Protein AF-0000000087106975 (afdb_homodimer)

Structure (mmCIF, N/CA/C/O backbone):
data_AF-0000000087106975-model_v1
#
loop_
_entity.id
_entity.type
_entity.pdbx_description
1 polymer 'Uncharacterized protein'
#
loop_
_atom_site.group_PDB
_atom_site.id
_atom_site.type_symbol
_atom_site.label_atom_id
_atom_site.label_alt_id
_atom_site.label_comp_id
_atom_site.label_asym_id
_atom_site.label_entity_id
_atom_site.label_seq_id
_atom_site.pdbx_PDB_ins_code
_atom_site.Cartn_x
_atom_site.Cartn_y
_atom_site.Cartn_z
_atom_site.occupancy
_atom_site.B_iso_or_equiv
_atom_site.auth_seq_id
_atom_site.auth_comp_id
_atom_site.auth_asym_id
_atom_site.auth_atom_id
_atom_site.pdbx_PDB_model_num
ATOM 1 N N . MET A 1 1 ? 12.312 7.75 4.258 1 87.5 1 MET A N 1
ATOM 2 C CA . MET A 1 1 ? 12.031 6.477 3.602 1 87.5 1 MET A CA 1
ATOM 3 C C . MET A 1 1 ? 10.547 6.145 3.682 1 87.5 1 MET A C 1
ATOM 5 O O . MET A 1 1 ? 9.883 6.457 4.676 1 87.5 1 MET A O 1
ATOM 9 N N . GLY A 1 2 ? 9.977 5.656 2.562 1 96.75 2 GLY A N 1
ATOM 10 C CA . GLY A 1 2 ? 8.57 5.281 2.477 1 96.75 2 GLY A CA 1
ATOM 11 C C . GLY A 1 2 ? 8.367 3.848 2.029 1 96.75 2 GLY A C 1
ATOM 12 O O . GLY A 1 2 ? 9.125 3.33 1.21 1 96.75 2 GLY A O 1
ATOM 13 N N . ILE A 1 3 ? 7.387 3.176 2.643 1 98.69 3 ILE A N 1
ATOM 14 C CA . ILE A 1 3 ? 7.035 1.809 2.273 1 98.69 3 ILE A CA 1
ATOM 15 C C . ILE A 1 3 ? 5.555 1.732 1.91 1 98.69 3 ILE A C 1
ATOM 17 O O . ILE A 1 3 ? 4.715 2.348 2.57 1 98.69 3 ILE A O 1
ATOM 21 N N . CYS A 1 4 ? 5.266 1.107 0.815 1 98.81 4 CYS A N 1
ATOM 22 C CA . CYS A 1 4 ? 3.891 0.722 0.531 1 98.81 4 CYS A CA 1
ATOM 23 C C . CYS A 1 4 ? 3.779 -0.783 0.315 1 98.81 4 CYS A C 1
ATOM 25 O O . CYS A 1 4 ? 4.746 -1.43 -0.091 1 98.81 4 CYS A O 1
ATOM 27 N N . SER A 1 5 ? 2.625 -1.336 0.617 1 98.88 5 SER A N 1
ATOM 28 C CA . SER A 1 5 ? 2.443 -2.781 0.523 1 98.88 5 SER A CA 1
ATOM 29 C C . SER A 1 5 ? 0.994 -3.139 0.215 1 98.88 5 SER A C 1
ATOM 31 O O . SER A 1 5 ? 0.084 -2.35 0.484 1 98.88 5 SER A O 1
ATOM 33 N N . ALA A 1 6 ? 0.805 -4.242 -0.413 1 98.88 6 ALA A N 1
ATOM 34 C CA . ALA A 1 6 ? -0.498 -4.844 -0.684 1 98.88 6 ALA A CA 1
ATOM 35 C C . ALA A 1 6 ? -0.477 -6.344 -0.397 1 98.88 6 ALA A C 1
ATOM 37 O O . ALA A 1 6 ? 0.491 -7.031 -0.729 1 98.88 6 ALA A O 1
ATOM 38 N N . SER A 1 7 ? -1.487 -6.816 0.243 1 98.81 7 SER A N 1
ATOM 39 C CA . SER A 1 7 ? -1.571 -8.242 0.548 1 98.81 7 SER A CA 1
ATOM 40 C C . SER A 1 7 ? -3.008 -8.742 0.457 1 98.81 7 SER A C 1
ATOM 42 O O . SER A 1 7 ? -3.951 -7.992 0.724 1 98.81 7 SER A O 1
ATOM 44 N N . SER A 1 8 ? -3.158 -9.883 0.058 1 98.56 8 SER A N 1
ATOM 45 C CA . SER A 1 8 ? -4.422 -10.609 0.104 1 98.56 8 SER A CA 1
ATOM 46 C C . SER A 1 8 ? -4.195 -12.109 0.312 1 98.56 8 SER A C 1
ATOM 48 O O . SER A 1 8 ? -3.088 -12.602 0.107 1 98.56 8 SER A O 1
ATOM 50 N N . GLN A 1 9 ? -5.148 -12.797 0.819 1 98.44 9 GLN A N 1
ATOM 51 C CA . GLN A 1 9 ? -5.102 -14.25 1 1 98.44 9 GLN A CA 1
ATOM 52 C C . GLN A 1 9 ? -6.406 -14.898 0.551 1 98.44 9 GLN A C 1
ATOM 54 O O . GLN A 1 9 ? -7.477 -14.297 0.651 1 98.44 9 GLN A O 1
ATOM 59 N N . THR A 1 10 ? -6.32 -16.047 0.05 1 97.94 10 THR A N 1
ATOM 60 C CA . THR A 1 10 ? -7.461 -16.812 -0.442 1 97.94 10 THR A CA 1
ATOM 61 C C . THR A 1 10 ? -7.348 -18.281 -0.019 1 97.94 10 THR A C 1
ATOM 63 O O . THR A 1 10 ? -6.258 -18.859 -0.045 1 97.94 10 THR A O 1
ATOM 66 N N . LEU A 1 11 ? -8.414 -18.891 0.443 1 97.5 11 LEU A N 1
ATOM 67 C CA . LEU A 1 11 ? -8.5 -20.328 0.684 1 97.5 11 LEU A CA 1
ATOM 68 C C . LEU A 1 11 ? -8.656 -21.094 -0.627 1 97.5 11 LEU A C 1
ATOM 70 O O . LEU A 1 11 ? -9.633 -20.891 -1.354 1 97.5 11 LEU A O 1
ATOM 74 N N . LEU A 1 12 ? -7.73 -21.891 -0.998 1 97.38 12 LEU A N 1
ATOM 75 C CA . LEU A 1 12 ? -7.766 -22.688 -2.213 1 97.38 12 LEU A CA 1
ATOM 76 C C . LEU A 1 12 ? -8.039 -24.156 -1.885 1 97.38 12 LEU A C 1
ATOM 78 O O . LEU A 1 12 ? -7.508 -24.688 -0.904 1 97.38 12 LEU A O 1
ATOM 82 N N . PRO A 1 13 ? -8.812 -24.875 -2.664 1 95.94 13 PRO A N 1
ATOM 83 C CA . PRO A 1 13 ? -9.141 -26.281 -2.402 1 95.94 13 PRO A CA 1
ATOM 84 C C . PRO A 1 13 ? -8.055 -27.234 -2.895 1 95.94 13 PRO A C 1
ATOM 86 O O . PRO A 1 13 ? -8.359 -28.266 -3.51 1 95.94 13 PRO A O 1
ATOM 89 N N . TYR A 1 14 ? -6.797 -26.969 -2.623 1 97.44 14 TYR A N 1
ATOM 90 C CA . TYR A 1 14 ? -5.613 -27.75 -2.945 1 97.44 14 TYR A CA 1
ATOM 91 C C . TYR A 1 14 ? -4.633 -27.766 -1.78 1 97.44 14 TYR A C 1
ATOM 93 O O . TYR A 1 14 ? -4.676 -26.891 -0.914 1 97.44 14 TYR A O 1
ATOM 101 N N . THR A 1 15 ? -3.746 -28.781 -1.73 1 97.56 15 THR A N 1
ATOM 102 C CA . THR A 1 15 ? -2.754 -28.844 -0.661 1 97.56 15 THR A CA 1
ATOM 103 C C . THR A 1 15 ? -1.719 -27.734 -0.82 1 97.56 15 THR A C 1
ATOM 105 O O . THR A 1 15 ? -1.529 -27.203 -1.918 1 97.56 15 THR A O 1
ATOM 108 N N . ARG A 1 16 ? -1.106 -27.375 0.255 1 98.06 16 ARG A N 1
ATOM 109 C CA . ARG A 1 16 ? -0.071 -26.344 0.172 1 98.06 16 ARG A CA 1
ATOM 110 C C . ARG A 1 16 ? 1.087 -26.812 -0.707 1 98.06 16 ARG A C 1
ATOM 112 O O . ARG A 1 16 ? 1.737 -26 -1.364 1 98.06 16 ARG A O 1
ATOM 119 N N . GLU A 1 17 ? 1.33 -28.172 -0.763 1 98.12 17 GLU A N 1
ATOM 120 C CA . GLU A 1 17 ? 2.365 -28.703 -1.646 1 98.12 17 GLU A CA 1
ATOM 121 C C . GLU A 1 17 ? 2.02 -28.453 -3.111 1 98.12 17 GLU A C 1
ATOM 123 O O . GLU A 1 17 ? 2.885 -28.062 -3.902 1 98.12 17 GLU A O 1
ATOM 128 N N . GLN A 1 18 ? 0.776 -28.625 -3.471 1 98.12 18 GLN A N 1
ATOM 129 C CA . GLN A 1 18 ? 0.327 -28.406 -4.84 1 98.12 18 GLN A CA 1
ATOM 130 C C . GLN A 1 18 ? 0.419 -26.938 -5.227 1 98.12 18 GLN A C 1
ATOM 132 O O . GLN A 1 18 ? 0.895 -26.594 -6.312 1 98.12 18 GLN A O 1
ATOM 137 N N . VAL A 1 19 ? -0.074 -26.016 -4.363 1 98.5 19 VAL A N 1
ATOM 138 C CA . VAL A 1 19 ? -0.048 -24.594 -4.641 1 98.5 19 VAL A CA 1
ATOM 139 C C . VAL A 1 19 ? 1.397 -24.109 -4.758 1 98.5 19 VAL A C 1
ATOM 141 O O . VAL A 1 19 ? 1.758 -23.438 -5.723 1 98.5 19 VAL A O 1
ATOM 144 N N . TYR A 1 20 ? 2.273 -24.531 -3.799 1 98.5 20 TYR A N 1
ATOM 145 C CA . TYR A 1 20 ? 3.688 -24.172 -3.789 1 98.5 20 TYR A CA 1
ATOM 146 C C . TYR A 1 20 ? 4.363 -24.578 -5.094 1 98.5 20 TYR A C 1
ATOM 148 O O . TYR A 1 20 ? 5.031 -23.766 -5.734 1 98.5 20 TYR A O 1
ATOM 156 N N . ALA A 1 21 ? 4.152 -25.812 -5.438 1 97.62 21 ALA A N 1
ATOM 157 C CA . ALA A 1 21 ? 4.82 -26.344 -6.625 1 97.62 21 ALA A CA 1
ATOM 158 C C . ALA A 1 21 ? 4.426 -25.562 -7.871 1 97.62 21 ALA A C 1
ATOM 160 O O . ALA A 1 21 ? 5.258 -25.312 -8.742 1 97.62 21 ALA A O 1
ATOM 161 N N . PHE A 1 22 ? 3.205 -25.188 -8 1 97.44 22 PHE A N 1
ATOM 162 C CA . PHE A 1 22 ? 2.713 -24.484 -9.18 1 97.44 22 PHE A CA 1
ATOM 163 C C . PHE A 1 22 ? 3.252 -23.062 -9.234 1 97.44 22 PHE A C 1
ATOM 165 O O . PHE A 1 22 ? 3.799 -22.641 -10.258 1 97.44 22 PHE A O 1
ATOM 172 N N . VAL A 1 23 ? 3.17 -22.266 -8.086 1 97.38 23 VAL A N 1
ATOM 173 C CA . VAL A 1 23 ? 3.406 -20.828 -8.133 1 97.38 23 VAL A CA 1
ATOM 174 C C . VAL A 1 23 ? 4.91 -20.562 -8.102 1 97.38 23 VAL A C 1
ATOM 176 O O . VAL A 1 23 ? 5.352 -19.469 -8.484 1 97.38 23 VAL A O 1
ATOM 179 N N . THR A 1 24 ? 5.754 -21.516 -7.684 1 96.94 24 THR A N 1
ATOM 180 C CA . THR A 1 24 ? 7.188 -21.266 -7.582 1 96.94 24 THR A CA 1
ATOM 181 C C . THR A 1 24 ? 7.891 -21.625 -8.891 1 96.94 24 THR A C 1
ATOM 183 O O . THR A 1 24 ? 9.117 -21.531 -8.992 1 96.94 24 THR A O 1
ATOM 186 N N . ASN A 1 25 ? 7.141 -22.031 -9.844 1 93.69 25 ASN A N 1
ATOM 187 C CA . ASN A 1 25 ? 7.613 -22.156 -11.219 1 93.69 25 ASN A CA 1
ATOM 188 C C . ASN A 1 25 ? 7.238 -20.938 -12.047 1 93.69 25 ASN A C 1
ATOM 190 O O . ASN A 1 25 ? 6.129 -20.859 -12.578 1 93.69 25 ASN A O 1
ATOM 194 N N . PRO A 1 26 ? 8.172 -20 -12.289 1 91.19 26 PRO A N 1
ATOM 195 C CA . PRO A 1 26 ? 7.84 -18.75 -12.969 1 91.19 26 PRO A CA 1
ATOM 196 C C . PRO A 1 26 ? 7.32 -18.969 -14.391 1 91.19 26 PRO A C 1
ATOM 198 O O . PRO A 1 26 ? 6.68 -18.078 -14.961 1 91.19 26 PRO A O 1
ATOM 201 N N . HIS A 1 27 ? 7.527 -20.125 -15 1 89.31 27 HIS A N 1
ATOM 202 C CA . HIS A 1 27 ? 6.988 -20.391 -16.328 1 89.31 27 HIS A CA 1
ATOM 203 C C . HIS A 1 27 ? 5.469 -20.5 -16.297 1 89.31 27 HIS A C 1
ATOM 205 O O . HIS A 1 27 ? 4.812 -20.438 -17.344 1 89.31 27 HIS A O 1
ATOM 211 N N . ASN A 1 28 ? 4.941 -20.688 -15.086 1 92.19 28 ASN A N 1
ATOM 212 C CA . ASN A 1 28 ? 3.49 -20.75 -14.938 1 92.19 28 ASN A CA 1
ATOM 213 C C . ASN A 1 28 ? 2.877 -19.359 -14.805 1 92.19 28 ASN A C 1
ATOM 215 O O . ASN A 1 28 ? 1.658 -19.203 -14.906 1 92.19 28 ASN A O 1
ATOM 219 N N . TRP A 1 29 ? 3.648 -18.281 -14.602 1 91.25 29 TRP A N 1
ATOM 220 C CA . TRP A 1 29 ? 3.141 -16.953 -14.258 1 91.25 29 TRP A CA 1
ATOM 221 C C . TRP A 1 29 ? 2.312 -16.375 -15.398 1 91.25 29 TRP A C 1
ATOM 223 O O . TRP A 1 29 ? 1.258 -15.781 -15.164 1 91.25 29 TRP A O 1
ATOM 233 N N . PRO A 1 30 ? 2.633 -16.609 -16.688 1 88.5 30 PRO A N 1
ATOM 234 C CA . PRO A 1 30 ? 1.812 -16.062 -17.781 1 88.5 30 PRO A CA 1
ATOM 235 C C . PRO A 1 30 ? 0.424 -16.703 -17.844 1 88.5 30 PRO A C 1
ATOM 237 O O . PRO A 1 30 ? -0.482 -16.156 -18.469 1 88.5 30 PRO A O 1
ATOM 240 N N . LEU A 1 31 ? 0.255 -17.844 -17.156 1 91.19 31 LEU A N 1
ATOM 241 C CA . LEU A 1 31 ? -1.036 -18.516 -17.125 1 91.19 31 LEU A CA 1
ATOM 242 C C . LEU A 1 31 ? -1.971 -17.859 -16.125 1 91.19 31 LEU A C 1
ATOM 244 O O . LEU A 1 31 ? -3.182 -18.094 -16.141 1 91.19 31 LEU A O 1
ATOM 248 N N . THR A 1 32 ? -1.425 -17.031 -15.211 1 90.75 32 THR A N 1
ATOM 249 C CA . THR A 1 32 ? -2.203 -16.609 -14.055 1 90.75 32 THR A CA 1
ATOM 250 C C . THR A 1 32 ? -2.467 -15.102 -14.117 1 90.75 32 THR A C 1
ATOM 252 O O . THR A 1 32 ? -3.432 -14.609 -13.523 1 90.75 32 THR A O 1
ATOM 255 N N . TYR A 1 33 ? -1.654 -14.266 -14.75 1 81.5 33 TYR A N 1
ATOM 256 C CA . TYR A 1 33 ? -1.973 -12.852 -14.852 1 81.5 33 TYR A CA 1
ATOM 257 C C . TYR A 1 33 ? -1.386 -12.25 -16.125 1 81.5 33 TYR A C 1
ATOM 259 O O . TYR A 1 33 ? -0.261 -12.578 -16.516 1 81.5 33 TYR A O 1
ATOM 267 N N . LYS A 1 34 ? -2.215 -11.516 -16.75 1 71.75 34 LYS A N 1
ATOM 268 C CA . LYS A 1 34 ? -1.956 -10.961 -18.062 1 71.75 34 LYS A CA 1
ATOM 269 C C . LYS A 1 34 ? -0.71 -10.078 -18.062 1 71.75 34 LYS A C 1
ATOM 271 O O . LYS A 1 34 ? 0.017 -10.016 -19.047 1 71.75 34 LYS A O 1
ATOM 276 N N . GLY A 1 35 ? -0.421 -9.5 -17.031 1 74.12 35 GLY A N 1
ATOM 277 C CA . GLY A 1 35 ? 0.702 -8.578 -16.938 1 74.12 35 GLY A CA 1
ATOM 278 C C . GLY A 1 35 ? 2.049 -9.281 -16.969 1 74.12 35 GLY A C 1
ATOM 279 O O . GLY A 1 35 ? 3.072 -8.648 -17.25 1 74.12 35 GLY A O 1
ATOM 280 N N . SER A 1 36 ? 1.96 -10.562 -16.703 1 79 36 SER A N 1
ATOM 281 C CA . SER A 1 36 ? 3.236 -11.266 -16.766 1 79 36 SER A CA 1
ATOM 282 C C . SER A 1 36 ? 3.621 -11.609 -18.188 1 79 36 SER A C 1
ATOM 284 O O . SER A 1 36 ? 3.037 -12.516 -18.797 1 79 36 SER A O 1
ATOM 286 N N . GLY A 1 37 ? 4.488 -10.852 -18.812 1 75.38 37 GLY A N 1
ATOM 287 C CA . GLY A 1 37 ? 4.977 -11.062 -20.172 1 75.38 37 GLY A CA 1
ATOM 288 C C . GLY A 1 37 ? 5.973 -12.203 -20.266 1 75.38 37 GLY A C 1
ATOM 289 O O . GLY A 1 37 ? 6.625 -12.375 -21.297 1 75.38 37 GLY A O 1
ATOM 290 N N . GLY A 1 38 ? 6.121 -12.914 -19.125 1 79.25 38 GLY A N 1
ATOM 291 C CA . GLY A 1 38 ? 6.98 -14.086 -19.156 1 79.25 38 GLY A CA 1
ATOM 292 C C . GLY A 1 38 ? 8.383 -13.812 -18.656 1 79.25 38 GLY A C 1
ATOM 293 O O . GLY A 1 38 ? 8.758 -12.656 -18.438 1 79.25 38 GLY A O 1
ATOM 294 N N . ILE A 1 39 ? 9.133 -14.914 -18.422 1 85.62 39 ILE A N 1
ATOM 295 C CA . ILE A 1 39 ? 10.523 -14.898 -17.984 1 85.62 39 ILE A CA 1
ATOM 296 C C . ILE A 1 39 ? 11.438 -14.742 -19.203 1 85.62 39 ILE A C 1
ATOM 298 O O . ILE A 1 39 ? 11.258 -15.406 -20.219 1 85.62 39 ILE A O 1
ATOM 302 N N . GLN A 1 40 ? 12.406 -13.914 -19.047 1 81.88 40 GLN A N 1
ATOM 303 C CA . GLN A 1 40 ? 13.25 -13.562 -20.188 1 81.88 40 GLN A CA 1
ATOM 304 C C . GLN A 1 40 ? 14.383 -14.57 -20.359 1 81.88 40 GLN A C 1
ATOM 306 O O . GLN A 1 40 ? 14.961 -14.68 -21.438 1 81.88 40 GLN A O 1
ATOM 311 N N . GLN A 1 41 ? 14.672 -15.312 -19.297 1 82.38 41 GLN A N 1
ATOM 312 C CA . GLN A 1 41 ? 15.742 -16.297 -19.375 1 82.38 41 GLN A CA 1
ATOM 313 C C . GLN A 1 41 ? 15.234 -17.625 -19.938 1 82.38 41 GLN A C 1
ATOM 315 O O . GLN A 1 41 ? 14.375 -18.281 -19.328 1 82.38 41 GLN A O 1
ATOM 320 N N . LYS A 1 42 ? 15.805 -18.078 -20.984 1 77.69 42 LYS A N 1
ATOM 321 C CA . LYS A 1 42 ? 15.398 -19.312 -21.641 1 77.69 42 LYS A CA 1
ATOM 322 C C . LYS A 1 42 ? 15.977 -20.531 -20.906 1 77.69 42 LYS A C 1
ATOM 324 O O . LYS A 1 42 ? 15.359 -21.594 -20.891 1 77.69 42 LYS A O 1
ATOM 329 N N . ASP A 1 43 ? 17.062 -20.312 -20.25 1 84.75 43 ASP A N 1
ATOM 330 C CA . ASP A 1 43 ? 17.766 -21.453 -19.656 1 84.75 43 ASP A CA 1
ATOM 331 C C . ASP A 1 43 ? 17.641 -21.438 -18.141 1 84.75 43 ASP A C 1
ATOM 333 O O . ASP A 1 43 ? 18.547 -21.922 -17.438 1 84.75 43 ASP A O 1
ATOM 337 N N . LEU A 1 44 ? 16.531 -20.906 -17.719 1 86.75 44 LEU A N 1
ATOM 338 C CA . LEU A 1 44 ? 16.359 -20.859 -16.266 1 86.75 44 LEU A CA 1
ATOM 339 C C . LEU A 1 44 ? 16.25 -22.266 -15.688 1 86.75 44 LEU A C 1
ATOM 341 O O . LEU A 1 44 ? 15.367 -23.031 -16.094 1 86.75 44 LEU A O 1
ATOM 345 N N . LYS A 1 45 ? 17.172 -22.672 -14.789 1 88.88 45 LYS A N 1
ATOM 346 C CA . LYS A 1 45 ? 17.172 -23.984 -14.156 1 88.88 45 LYS A CA 1
ATOM 347 C C . LYS A 1 45 ? 16.109 -24.078 -13.078 1 88.88 45 LYS A C 1
ATOM 349 O O . LYS A 1 45 ? 15.977 -23.188 -12.234 1 88.88 45 LYS A O 1
ATOM 354 N N . LEU A 1 46 ? 15.336 -25.141 -13.18 1 90.25 46 LEU A N 1
ATOM 355 C CA . LEU A 1 46 ? 14.281 -25.375 -12.203 1 90.25 46 LEU A CA 1
ATOM 356 C C . LEU A 1 46 ? 14.523 -26.672 -11.43 1 90.25 46 LEU A C 1
ATOM 358 O O . LEU A 1 46 ? 15.125 -27.609 -11.961 1 90.25 46 LEU A O 1
ATOM 362 N N . PRO A 1 47 ? 13.969 -26.734 -10.086 1 93.31 47 PRO A N 1
ATOM 363 C CA . PRO A 1 47 ? 13.359 -25.656 -9.305 1 93.31 47 PRO A CA 1
ATOM 364 C C . PRO A 1 47 ? 14.352 -24.562 -8.93 1 93.31 47 PRO A C 1
ATOM 366 O O . PRO A 1 47 ? 15.555 -24.828 -8.797 1 93.31 47 PRO A O 1
ATOM 369 N N . LEU A 1 48 ? 13.844 -23.312 -8.812 1 94.75 48 LEU A N 1
ATOM 370 C CA . LEU A 1 48 ? 14.688 -22.203 -8.375 1 94.75 48 LEU A CA 1
ATOM 371 C C . LEU A 1 48 ? 15.273 -22.484 -6.992 1 94.75 48 LEU A C 1
ATOM 373 O O . LEU A 1 48 ? 14.641 -23.141 -6.168 1 94.75 48 LEU A O 1
ATOM 377 N N . THR A 1 49 ? 16.469 -22.031 -6.777 1 95.06 49 THR A N 1
ATOM 378 C CA . THR A 1 49 ? 17.141 -22.141 -5.484 1 95.06 49 THR A CA 1
ATOM 379 C C . THR A 1 49 ? 17.531 -20.766 -4.965 1 95.06 49 THR A C 1
ATOM 381 O O . THR A 1 49 ? 17.547 -19.781 -5.723 1 95.06 49 THR A O 1
ATOM 384 N N . LEU A 1 50 ? 17.719 -20.719 -3.66 1 97.25 50 LEU A N 1
ATOM 385 C CA . LEU A 1 50 ? 18.156 -19.469 -3.055 1 97.25 50 LEU A CA 1
ATOM 386 C C . LEU A 1 50 ? 19.219 -18.781 -3.91 1 97.25 50 LEU A C 1
ATOM 388 O O . LEU A 1 50 ? 20.188 -19.422 -4.34 1 97.25 50 LEU A O 1
ATOM 392 N N . GLY A 1 51 ? 18.984 -17.5 -4.277 1 97.44 51 GLY A N 1
ATOM 393 C CA . GLY A 1 51 ? 19.938 -16.734 -5.066 1 97.44 51 GLY A CA 1
ATOM 394 C C . GLY A 1 51 ? 19.656 -16.797 -6.555 1 97.44 51 GLY A C 1
ATOM 395 O O . GLY A 1 51 ? 20.203 -16 -7.324 1 97.44 51 GLY A O 1
ATOM 396 N N . SER A 1 52 ? 18.797 -17.766 -7 1 96.5 52 SER A N 1
ATOM 397 C CA . SER A 1 52 ? 18.391 -17.766 -8.398 1 96.5 52 SER A CA 1
ATOM 398 C C . SER A 1 52 ? 17.875 -16.391 -8.828 1 96.5 52 SER A C 1
ATOM 400 O O . SER A 1 52 ? 17.172 -15.727 -8.07 1 96.5 52 SER A O 1
ATOM 402 N N . GLN A 1 53 ? 18.281 -15.969 -10.047 1 95.75 53 GLN A N 1
ATOM 403 C CA . GLN A 1 53 ? 17.844 -14.688 -10.578 1 95.75 53 GLN A CA 1
ATOM 404 C C . GLN A 1 53 ? 17.125 -14.867 -11.914 1 95.75 53 GLN A C 1
ATOM 406 O O . GLN A 1 53 ? 17.5 -15.719 -12.719 1 95.75 53 GLN A O 1
ATOM 411 N N . TRP A 1 54 ? 16.141 -14.047 -12.094 1 94.94 54 TRP A N 1
ATOM 412 C CA . TRP A 1 54 ? 15.43 -14.023 -13.367 1 94.94 54 TRP A CA 1
ATOM 413 C C . TRP A 1 54 ? 14.82 -12.648 -13.617 1 94.94 54 TRP A C 1
ATOM 415 O O . TRP A 1 54 ? 14.641 -11.859 -12.688 1 94.94 54 TRP A O 1
ATOM 425 N N . THR A 1 55 ? 14.609 -12.312 -14.867 1 95.06 55 THR A N 1
ATOM 426 C CA . THR A 1 55 ? 13.969 -11.055 -15.25 1 95.06 55 THR A CA 1
ATOM 427 C C . THR A 1 55 ? 12.57 -11.312 -15.812 1 95.06 55 THR A C 1
ATOM 429 O O . THR A 1 55 ? 12.375 -12.219 -16.625 1 95.06 55 THR A O 1
ATOM 432 N N . GLU A 1 56 ? 11.641 -10.594 -15.234 1 94.56 56 GLU A N 1
ATOM 433 C CA . GLU A 1 56 ? 10.25 -10.68 -15.688 1 94.56 56 GLU A CA 1
ATOM 434 C C . GLU A 1 56 ? 9.859 -9.438 -16.484 1 94.56 56 GLU A C 1
ATOM 436 O O . GLU A 1 56 ? 10.219 -8.312 -16.109 1 94.56 56 GLU A O 1
ATOM 441 N N . LYS A 1 57 ? 9.227 -9.711 -17.609 1 94.19 57 LYS A N 1
ATOM 442 C CA . LYS A 1 57 ? 8.547 -8.641 -18.328 1 94.19 57 LYS A CA 1
ATOM 443 C C . LYS A 1 57 ? 7.133 -8.43 -17.812 1 94.19 57 LYS A C 1
ATOM 445 O O . LYS A 1 57 ? 6.367 -9.391 -17.672 1 94.19 57 LYS A O 1
ATOM 450 N N . VAL A 1 58 ? 6.816 -7.211 -17.422 1 93.81 58 VAL A N 1
ATOM 451 C CA . VAL A 1 58 ? 5.5 -6.824 -16.922 1 93.81 58 VAL A CA 1
ATOM 452 C C . VAL A 1 58 ? 4.816 -5.906 -17.938 1 93.81 58 VAL A C 1
ATOM 454 O O . VAL A 1 58 ? 5.082 -4.703 -17.969 1 93.81 58 VAL A O 1
ATOM 457 N N . ALA A 1 59 ? 3.871 -6.438 -18.656 1 93.62 59 ALA A N 1
ATOM 458 C CA . ALA A 1 59 ? 3.154 -5.672 -19.688 1 93.62 59 ALA A CA 1
ATOM 459 C C . ALA A 1 59 ? 1.848 -5.109 -19.125 1 93.62 59 ALA A C 1
ATOM 461 O O . ALA A 1 59 ? 0.929 -5.867 -18.797 1 93.62 59 ALA A O 1
ATOM 462 N N . LEU A 1 60 ? 1.795 -3.773 -19.047 1 93.81 60 LEU A N 1
ATOM 463 C CA . LEU A 1 60 ? 0.557 -3.094 -18.688 1 93.81 60 LEU A CA 1
ATOM 464 C C . LEU A 1 60 ? -0.156 -2.562 -19.922 1 93.81 60 LEU A C 1
ATOM 466 O O . LEU A 1 60 ? 0.216 -2.898 -21.047 1 93.81 60 LEU A O 1
ATOM 470 N N . GLU A 1 61 ? -1.22 -1.867 -19.719 1 90.88 61 GLU A N 1
ATOM 471 C CA . GLU A 1 61 ? -2.055 -1.407 -20.812 1 90.88 61 GLU A CA 1
ATOM 472 C C . GLU A 1 61 ? -1.263 -0.524 -21.781 1 90.88 61 GLU A C 1
ATOM 474 O O . GLU A 1 61 ? -1.337 -0.7 -23 1 90.88 61 GLU A O 1
ATOM 479 N N . ASN A 1 62 ? -0.462 0.411 -21.203 1 93.19 62 ASN A N 1
ATOM 480 C CA . ASN A 1 62 ? 0.177 1.414 -22.047 1 93.19 62 ASN A CA 1
ATOM 481 C C . ASN A 1 62 ? 1.696 1.374 -21.922 1 93.19 62 ASN A C 1
ATOM 483 O O . ASN A 1 62 ? 2.41 1.998 -22.703 1 93.19 62 ASN A O 1
ATOM 487 N N . ASN A 1 63 ? 2.203 0.654 -20.922 1 95.31 63 ASN A N 1
ATOM 488 C CA . ASN A 1 63 ? 3.633 0.622 -20.641 1 95.31 63 ASN A CA 1
ATOM 489 C C . ASN A 1 63 ? 4.109 -0.793 -20.328 1 95.31 63 ASN A C 1
ATOM 491 O O . ASN A 1 63 ? 3.312 -1.65 -19.938 1 95.31 63 ASN A O 1
ATOM 495 N N . THR A 1 64 ? 5.363 -1.002 -20.641 1 96.31 64 THR A N 1
ATOM 496 C CA . THR A 1 64 ? 6.016 -2.262 -20.312 1 96.31 64 THR A CA 1
ATOM 497 C C . THR A 1 64 ? 7.191 -2.025 -19.359 1 96.31 64 THR A C 1
ATOM 499 O O . THR A 1 64 ? 7.996 -1.116 -19.578 1 96.31 64 THR A O 1
ATOM 502 N N . TYR A 1 65 ? 7.242 -2.82 -18.297 1 97.19 65 TYR A N 1
ATOM 503 C CA . TYR A 1 65 ? 8.32 -2.73 -17.312 1 97.19 65 TYR A CA 1
ATOM 504 C C . TYR A 1 65 ? 9.047 -4.062 -17.188 1 97.19 65 TYR A C 1
ATOM 506 O O . TYR A 1 65 ? 8.578 -5.086 -17.688 1 97.19 65 TYR A O 1
ATOM 514 N N . TYR A 1 66 ? 10.203 -3.953 -16.594 1 96.75 66 TYR A N 1
ATOM 515 C CA . TYR A 1 66 ? 11.023 -5.137 -16.359 1 96.75 66 TYR A CA 1
ATOM 516 C C . TYR A 1 66 ? 11.492 -5.195 -14.914 1 96.75 66 TYR A C 1
ATOM 518 O O . TYR A 1 66 ? 11.859 -4.168 -14.336 1 96.75 66 TYR A O 1
ATOM 526 N N . ALA A 1 67 ? 11.461 -6.371 -14.359 1 96.94 67 ALA A N 1
ATOM 527 C CA . ALA A 1 67 ? 11.914 -6.574 -12.984 1 96.94 67 ALA A CA 1
ATOM 528 C C . ALA A 1 67 ? 12.914 -7.727 -12.906 1 96.94 67 ALA A C 1
ATOM 530 O O . ALA A 1 67 ? 12.641 -8.836 -13.367 1 96.94 67 ALA A O 1
ATOM 531 N N . LYS A 1 68 ? 14.047 -7.414 -12.383 1 97.12 68 LYS A N 1
ATOM 532 C CA . LYS A 1 68 ? 15.008 -8.469 -12.078 1 97.12 68 LYS A CA 1
ATOM 533 C C . LYS A 1 68 ? 14.828 -8.984 -10.648 1 97.12 68 LYS A C 1
ATOM 535 O O . LYS A 1 68 ? 15.039 -8.234 -9.688 1 97.12 68 LYS A O 1
ATOM 540 N N . TRP A 1 69 ? 14.539 -10.273 -10.531 1 97.38 69 TRP A N 1
ATOM 541 C CA . TRP A 1 69 ? 14.219 -10.883 -9.242 1 97.38 69 TRP A CA 1
ATOM 542 C C . TRP A 1 69 ? 15.367 -11.758 -8.758 1 97.38 69 TRP A C 1
ATOM 544 O O . TRP A 1 69 ? 16.094 -12.344 -9.57 1 97.38 69 TRP A O 1
ATOM 554 N N . THR A 1 70 ? 15.516 -11.812 -7.457 1 98.25 70 THR A N 1
ATOM 555 C CA . THR A 1 70 ? 16.391 -12.758 -6.766 1 98.25 70 THR A CA 1
ATOM 556 C C . THR A 1 70 ? 15.609 -13.555 -5.723 1 98.25 70 THR A C 1
ATOM 558 O O . THR A 1 70 ? 14.953 -12.977 -4.859 1 98.25 70 THR A O 1
ATOM 561 N N . LEU A 1 71 ? 15.648 -14.875 -5.828 1 98.56 71 LEU A N 1
ATOM 562 C CA . LEU A 1 71 ? 14.984 -15.695 -4.824 1 98.56 71 LEU A CA 1
ATOM 563 C C . LEU A 1 71 ? 15.695 -15.586 -3.479 1 98.56 71 LEU A C 1
ATOM 565 O O . LEU A 1 71 ? 16.891 -15.867 -3.381 1 98.56 71 LEU A O 1
ATOM 569 N N . ILE A 1 72 ? 14.953 -15.266 -2.418 1 98.81 72 ILE A N 1
ATOM 570 C CA . ILE A 1 72 ? 15.617 -15.016 -1.146 1 98.81 72 ILE A CA 1
ATOM 571 C C . ILE A 1 72 ? 15.023 -15.914 -0.064 1 98.81 72 ILE A C 1
ATOM 573 O O . ILE A 1 72 ? 15.57 -16.016 1.037 1 98.81 72 ILE A O 1
ATOM 577 N N . THR A 1 73 ? 13.93 -16.578 -0.309 1 98.75 73 THR A N 1
ATOM 578 C CA . THR A 1 73 ? 13.336 -17.547 0.592 1 98.75 73 THR A CA 1
ATOM 579 C C . THR A 1 73 ? 12.719 -18.703 -0.195 1 98.75 73 THR A C 1
ATOM 581 O O . THR A 1 73 ? 11.953 -18.484 -1.138 1 98.75 73 THR A O 1
ATOM 584 N N . ALA A 1 74 ? 13.07 -19.906 0.119 1 98.25 74 ALA A N 1
ATOM 585 C CA . ALA A 1 74 ? 12.453 -21.109 -0.434 1 98.25 74 ALA A CA 1
ATOM 586 C C . ALA A 1 74 ? 12.336 -22.203 0.625 1 98.25 74 ALA A C 1
ATOM 588 O O . ALA A 1 74 ? 13.219 -23.047 0.741 1 98.25 74 ALA A O 1
ATOM 589 N N . ILE A 1 75 ? 11.25 -22.234 1.345 1 98 75 ILE A N 1
ATOM 590 C CA . ILE A 1 75 ? 10.984 -23.234 2.371 1 98 75 ILE A CA 1
ATOM 591 C C . ILE A 1 75 ? 9.719 -24.016 2.008 1 98 75 ILE A C 1
ATOM 593 O O . ILE A 1 75 ? 8.625 -23.672 2.445 1 98 75 ILE A O 1
ATOM 597 N N . GLU A 1 76 ? 9.883 -24.984 1.185 1 97 76 GLU A N 1
ATOM 598 C CA . GLU A 1 76 ? 8.781 -25.844 0.757 1 97 76 GLU A CA 1
ATOM 599 C C . GLU A 1 76 ? 8.172 -26.594 1.938 1 97 76 GLU A C 1
ATOM 601 O O . GLU A 1 76 ? 8.898 -27.156 2.758 1 97 76 GLU A O 1
ATOM 606 N N . PRO A 1 77 ? 6.863 -26.547 2.051 1 97.5 77 PRO A N 1
ATOM 607 C CA . PRO A 1 77 ? 5.848 -25.875 1.237 1 97.5 77 PRO A CA 1
ATOM 608 C C . PRO A 1 77 ? 5.238 -24.656 1.938 1 97.5 77 PRO A C 1
ATOM 610 O O . PRO A 1 77 ? 4.027 -24.438 1.851 1 97.5 77 PRO A O 1
ATOM 613 N N . TRP A 1 78 ? 6.074 -23.938 2.656 1 97.75 78 TRP A N 1
ATOM 614 C CA . TRP A 1 78 ? 5.562 -22.969 3.613 1 97.75 78 TRP A CA 1
ATOM 615 C C . TRP A 1 78 ? 5.746 -21.547 3.092 1 97.75 78 TRP A C 1
ATOM 617 O O . TRP A 1 78 ? 4.812 -20.734 3.125 1 97.75 78 TRP A O 1
ATOM 627 N N . LYS A 1 79 ? 6.848 -21.266 2.617 1 98.69 79 LYS A N 1
ATOM 628 C CA . LYS A 1 79 ? 7.16 -19.875 2.338 1 98.69 79 LYS A CA 1
ATOM 629 C C . LYS A 1 79 ? 8.086 -19.75 1.128 1 98.69 79 LYS A C 1
ATOM 631 O O . LYS A 1 79 ? 9.008 -20.547 0.962 1 98.69 79 LYS A O 1
ATOM 636 N N . TRP A 1 80 ? 7.867 -18.781 0.244 1 98.81 80 TRP A N 1
ATOM 637 C CA . TRP A 1 80 ? 8.625 -18.453 -0.958 1 98.81 80 TRP A CA 1
ATOM 638 C C . TRP A 1 80 ? 8.617 -16.938 -1.201 1 98.81 80 TRP A C 1
ATOM 640 O O . TRP A 1 80 ? 7.562 -16.312 -1.188 1 98.81 80 TRP A O 1
ATOM 650 N N . SER A 1 81 ? 9.844 -16.281 -1.291 1 98.88 81 SER A N 1
ATOM 651 C CA . SER A 1 81 ? 9.867 -14.852 -1.548 1 98.88 81 SER A CA 1
ATOM 652 C C . SER A 1 81 ? 11.039 -14.469 -2.447 1 98.88 81 SER A C 1
ATOM 654 O O . SER A 1 81 ? 12.047 -15.172 -2.496 1 98.88 81 SER A O 1
ATOM 656 N N . PHE A 1 82 ? 10.883 -13.422 -3.146 1 98.5 82 PHE A N 1
ATOM 657 C CA . PHE A 1 82 ? 11.891 -12.93 -4.082 1 98.5 82 PHE A CA 1
ATOM 658 C C . PHE A 1 82 ? 11.969 -11.406 -4.043 1 98.5 82 PHE A C 1
ATOM 660 O O . PHE A 1 82 ? 11.008 -10.742 -3.658 1 98.5 82 PHE A O 1
ATOM 667 N N . LEU A 1 83 ? 13.117 -10.906 -4.355 1 98.81 83 LEU A N 1
ATOM 668 C CA . LEU A 1 83 ? 13.531 -9.531 -4.113 1 98.81 83 LEU A CA 1
ATOM 669 C C . LEU A 1 83 ? 13.992 -8.867 -5.41 1 98.81 83 LEU A C 1
ATOM 671 O O . LEU A 1 83 ? 14.695 -9.484 -6.211 1 98.81 83 LEU A O 1
ATOM 675 N N . GLN A 1 84 ? 13.539 -7.727 -5.656 1 98.81 84 GLN A N 1
ATOM 676 C CA . GLN A 1 84 ? 14.18 -6.828 -6.609 1 98.81 84 GLN A CA 1
ATOM 677 C C . GLN A 1 84 ? 14.93 -5.707 -5.891 1 98.81 84 GLN A C 1
ATOM 679 O O . GLN A 1 84 ? 14.367 -5.043 -5.02 1 98.81 84 GLN A O 1
ATOM 684 N N . GLU A 1 85 ? 16.172 -5.496 -6.254 1 98.44 85 GLU A N 1
ATOM 685 C CA . GLU A 1 85 ? 16.969 -4.363 -5.789 1 98.44 85 GLU A CA 1
ATOM 686 C C . GLU A 1 85 ? 17.172 -3.34 -6.902 1 98.44 85 GLU A C 1
ATOM 688 O O . GLU A 1 85 ? 17.641 -3.68 -7.988 1 98.44 85 GLU A O 1
ATOM 693 N N . ASN A 1 86 ? 16.828 -2.092 -6.629 1 98.25 86 ASN A N 1
ATOM 694 C CA . ASN A 1 86 ? 16.969 -0.989 -7.574 1 98.25 86 ASN A CA 1
ATOM 695 C C . ASN A 1 86 ? 16.375 -1.338 -8.938 1 98.25 86 ASN A C 1
ATOM 697 O O . ASN A 1 86 ? 15.914 -2.463 -9.148 1 98.25 86 ASN A O 1
ATOM 701 N N . GLY A 1 87 ? 16.297 -0.336 -9.766 1 98.31 87 GLY A N 1
ATOM 702 C CA . GLY A 1 87 ? 15.734 -0.524 -11.094 1 98.31 87 GLY A CA 1
ATOM 703 C C . GLY A 1 87 ? 14.25 -0.835 -11.07 1 98.31 87 GLY A C 1
ATOM 704 O O . GLY A 1 87 ? 13.742 -1.535 -11.945 1 98.31 87 GLY A O 1
ATOM 705 N N . ILE A 1 88 ? 13.555 -0.472 -10.031 1 98.56 88 ILE A N 1
ATOM 706 C CA . ILE A 1 88 ? 12.125 -0.719 -9.93 1 98.56 88 ILE A CA 1
ATOM 707 C C . ILE A 1 88 ? 11.383 0.116 -10.969 1 98.56 88 ILE A C 1
ATOM 709 O O . ILE A 1 88 ? 11.508 1.343 -11 1 98.56 88 ILE A O 1
ATOM 713 N N . GLY A 1 89 ? 10.641 -0.522 -11.828 1 97.81 89 GLY A N 1
ATOM 714 C CA . GLY A 1 89 ? 9.953 0.156 -12.914 1 97.81 89 GLY A CA 1
ATOM 715 C C . GLY A 1 89 ? 10.844 0.395 -14.125 1 97.81 89 GLY A C 1
ATOM 716 O O . GLY A 1 89 ? 10.633 1.352 -14.875 1 97.81 89 GLY A O 1
ATOM 717 N N . ALA A 1 90 ? 11.875 -0.383 -14.281 1 98.25 90 ALA A N 1
ATOM 718 C CA . ALA A 1 90 ? 12.734 -0.261 -15.461 1 98.25 90 ALA A CA 1
ATOM 719 C C . ALA A 1 90 ? 11.93 -0.47 -16.75 1 98.25 90 ALA A C 1
ATOM 721 O O . ALA A 1 90 ? 11.055 -1.334 -16.797 1 98.25 90 ALA A O 1
ATOM 722 N N . THR A 1 91 ? 12.32 0.241 -17.828 1 97.81 91 THR A N 1
ATOM 723 C CA . THR A 1 91 ? 11.57 0.183 -19.078 1 97.81 91 THR A CA 1
ATOM 724 C C . THR A 1 91 ? 12.352 -0.586 -20.141 1 97.81 91 THR A C 1
ATOM 726 O O . THR A 1 91 ? 11.945 -0.622 -21.297 1 97.81 91 THR A O 1
ATOM 729 N N . ASP A 1 92 ? 13.539 -1.137 -19.719 1 95.75 92 ASP A N 1
ATOM 730 C CA . ASP A 1 92 ? 14.32 -1.986 -20.609 1 95.75 92 ASP A CA 1
ATOM 731 C C . ASP A 1 92 ? 14.766 -3.266 -19.906 1 95.75 92 ASP A C 1
ATOM 733 O O . ASP A 1 92 ? 14.961 -3.273 -18.688 1 95.75 92 ASP A O 1
ATOM 737 N N . GLY A 1 93 ? 14.961 -4.336 -20.703 1 93.06 93 GLY A N 1
ATOM 738 C CA . GLY A 1 93 ? 15.258 -5.66 -20.188 1 93.06 93 GLY A CA 1
ATOM 739 C C . GLY A 1 93 ? 16.594 -5.746 -19.484 1 93.06 93 GLY A C 1
ATOM 740 O O . GLY A 1 93 ? 16.828 -6.656 -18.688 1 93.06 93 GLY A O 1
ATOM 741 N N . ALA A 1 94 ? 17.5 -4.758 -19.797 1 95.25 94 ALA A N 1
ATOM 742 C CA . ALA A 1 94 ? 18.828 -4.738 -19.172 1 95.25 94 ALA A CA 1
ATOM 743 C C . ALA A 1 94 ? 18.781 -4.027 -17.812 1 95.25 94 ALA A C 1
ATOM 745 O O . ALA A 1 94 ? 19.781 -3.971 -17.109 1 95.25 94 ALA A O 1
ATOM 746 N N . ILE A 1 95 ? 17.594 -3.531 -17.438 1 96.94 95 ILE A N 1
ATOM 747 C CA . ILE A 1 95 ? 17.359 -2.846 -16.172 1 96.94 95 ILE A CA 1
ATOM 748 C C . ILE A 1 95 ? 18.375 -1.708 -16 1 96.94 95 ILE A C 1
ATOM 750 O O . ILE A 1 95 ? 19.031 -1.605 -14.969 1 96.94 95 ILE A O 1
ATOM 754 N N . THR A 1 96 ? 18.438 -0.754 -17.016 1 97.5 96 THR A N 1
ATOM 755 C CA . THR A 1 96 ? 19.406 0.332 -17 1 97.5 96 THR A CA 1
ATOM 756 C C . THR A 1 96 ? 18.781 1.603 -16.422 1 97.5 96 THR A C 1
ATOM 758 O O . THR A 1 96 ? 19.469 2.617 -16.266 1 97.5 96 THR A O 1
ATOM 761 N N . ASP A 1 97 ? 17.469 1.572 -16.203 1 97.88 97 ASP A N 1
ATOM 762 C CA . ASP A 1 97 ? 16.766 2.695 -15.594 1 97.88 97 ASP A CA 1
ATOM 763 C C . ASP A 1 97 ? 15.875 2.229 -14.438 1 97.88 97 ASP A C 1
ATOM 765 O O . ASP A 1 97 ? 16.125 1.178 -13.844 1 97.88 97 ASP A O 1
ATOM 769 N N . GLY A 1 98 ? 14.938 2.99 -13.984 1 97.62 98 GLY A N 1
ATOM 770 C CA . GLY A 1 98 ? 14.117 2.697 -12.82 1 97.62 98 GLY A CA 1
ATOM 771 C C . GLY A 1 98 ? 14.602 3.402 -11.562 1 97.62 98 GLY A C 1
ATOM 772 O O . GLY A 1 98 ? 15.508 4.23 -11.617 1 97.62 98 GLY A O 1
ATOM 773 N N . VAL A 1 99 ? 13.922 3.121 -10.562 1 97.75 99 VAL A N 1
ATOM 774 C CA . VAL A 1 99 ? 14.211 3.881 -9.344 1 97.75 99 VAL A CA 1
ATOM 775 C C . VAL A 1 99 ? 14.906 2.98 -8.328 1 97.75 99 VAL A C 1
ATOM 777 O O . VAL A 1 99 ? 14.773 1.756 -8.375 1 97.75 99 VAL A O 1
ATOM 780 N N . ASP A 1 100 ? 15.656 3.611 -7.453 1 98.06 100 ASP A N 1
ATOM 781 C CA . ASP A 1 100 ? 16.312 2.893 -6.363 1 98.06 100 ASP A CA 1
ATOM 782 C C . ASP A 1 100 ? 15.297 2.408 -5.332 1 98.06 100 ASP A C 1
ATOM 784 O O . ASP A 1 100 ? 14.234 3.016 -5.168 1 98.06 100 ASP A O 1
ATOM 788 N N . GLY A 1 101 ? 15.625 1.311 -4.629 1 98.5 101 GLY A N 1
ATOM 789 C CA . GLY A 1 101 ? 14.797 0.737 -3.582 1 98.5 101 GLY A CA 1
ATOM 790 C C . GLY A 1 101 ? 14.719 -0.777 -3.641 1 98.5 101 GLY A C 1
ATOM 791 O O . GLY A 1 101 ? 15.609 -1.426 -4.207 1 98.5 101 GLY A O 1
ATOM 792 N N . THR A 1 102 ? 13.742 -1.307 -2.959 1 98.81 102 THR A N 1
ATOM 793 C CA . THR A 1 102 ? 13.539 -2.75 -2.982 1 98.81 102 THR A CA 1
ATOM 794 C C . THR A 1 102 ? 12.062 -3.086 -3.168 1 98.81 102 THR A C 1
ATOM 796 O O . THR A 1 102 ? 11.188 -2.346 -2.709 1 98.81 102 THR A O 1
ATOM 799 N N . THR A 1 103 ? 11.797 -4.09 -3.834 1 98.81 103 THR A N 1
ATOM 800 C CA . THR A 1 103 ? 10.5 -4.754 -3.883 1 98.81 103 THR A CA 1
ATOM 801 C C . THR A 1 103 ? 10.617 -6.203 -3.422 1 98.81 103 THR A C 1
ATOM 803 O O . THR A 1 103 ? 11.477 -6.945 -3.904 1 98.81 103 THR A O 1
ATOM 806 N N . VAL A 1 104 ? 9.812 -6.586 -2.506 1 98.88 104 VAL A N 1
ATOM 807 C CA . VAL A 1 104 ? 9.734 -7.984 -2.088 1 98.88 104 VAL A CA 1
ATOM 808 C C . VAL A 1 104 ? 8.328 -8.516 -2.332 1 98.88 104 VAL A C 1
ATOM 810 O O . VAL A 1 104 ? 7.336 -7.867 -1.984 1 98.88 104 VAL A O 1
ATOM 813 N N . ILE A 1 105 ? 8.25 -9.609 -2.986 1 98.75 105 ILE A N 1
ATOM 814 C CA . ILE A 1 105 ? 7.016 -10.375 -3.07 1 98.75 105 ILE A CA 1
ATOM 815 C C . ILE A 1 105 ? 7.16 -11.672 -2.273 1 98.75 105 ILE A C 1
ATOM 817 O O . ILE A 1 105 ? 8.109 -12.43 -2.475 1 98.75 105 ILE A O 1
ATOM 821 N N . GLU A 1 106 ? 6.234 -11.875 -1.37 1 98.88 106 GLU A N 1
ATOM 822 C CA . GLU A 1 106 ? 6.273 -13.016 -0.465 1 98.88 106 GLU A CA 1
ATOM 823 C C . GLU A 1 106 ? 5.004 -13.852 -0.576 1 98.88 106 GLU A C 1
ATOM 825 O O . GLU A 1 106 ? 3.895 -13.312 -0.578 1 98.88 106 GLU A O 1
ATOM 830 N N . TYR A 1 107 ? 5.195 -15.117 -0.723 1 98.81 107 TYR A N 1
ATOM 831 C CA . TYR A 1 107 ? 4.133 -16.109 -0.655 1 98.81 107 TYR A CA 1
ATOM 832 C C . TYR A 1 107 ? 4.199 -16.891 0.652 1 98.81 107 TYR A C 1
ATOM 834 O O . TYR A 1 107 ? 5.273 -17.344 1.058 1 98.81 107 TYR A O 1
ATOM 842 N N . VAL A 1 108 ? 3.084 -17.062 1.297 1 98.94 108 VAL A N 1
ATOM 843 C CA . VAL A 1 108 ? 2.941 -17.922 2.467 1 98.94 108 VAL A CA 1
ATOM 844 C C . VAL A 1 108 ? 1.824 -18.938 2.229 1 98.94 108 VAL A C 1
ATOM 846 O O . VAL A 1 108 ? 0.743 -18.578 1.757 1 98.94 108 VAL A O 1
ATOM 849 N N . PHE A 1 109 ? 2.127 -20.172 2.521 1 98.81 109 PHE A N 1
ATOM 850 C CA . PHE A 1 109 ? 1.192 -21.266 2.328 1 98.81 109 PHE A CA 1
ATOM 851 C C . PHE A 1 109 ? 0.841 -21.922 3.66 1 98.81 109 PHE A C 1
ATOM 853 O O . PHE A 1 109 ? 1.661 -22.641 4.242 1 98.81 109 PHE A O 1
ATOM 860 N N . GLN A 1 110 ? -0.343 -21.75 4.078 1 98.62 110 GLN A N 1
ATOM 861 C CA . GLN A 1 110 ? -0.772 -22.328 5.352 1 98.62 110 GLN A CA 1
ATOM 862 C C . GLN A 1 110 ? -1.727 -23.484 5.133 1 98.62 110 GLN A C 1
ATOM 864 O O . GLN A 1 110 ? -2.717 -23.359 4.41 1 98.62 110 GLN A O 1
ATOM 869 N N . LYS A 1 111 ? -1.379 -24.562 5.762 1 97.94 111 LYS A N 1
ATOM 870 C CA . LYS A 1 111 ? -2.293 -25.703 5.719 1 97.94 111 LYS A CA 1
ATOM 871 C C . LYS A 1 111 ? -3.662 -25.328 6.281 1 97.94 111 LYS A C 1
ATOM 873 O O . LYS A 1 111 ? -3.754 -24.625 7.293 1 97.94 111 LYS A O 1
ATOM 878 N N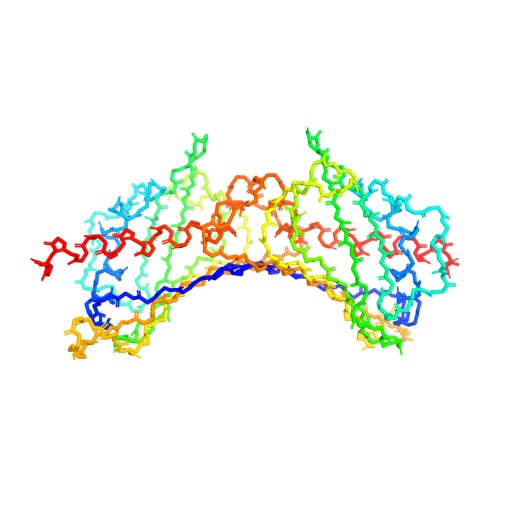 . ALA A 1 112 ? -4.68 -25.781 5.555 1 97.62 112 ALA A N 1
ATOM 879 C CA . ALA A 1 112 ? -6.059 -25.547 5.984 1 97.62 112 ALA A CA 1
ATOM 880 C C . ALA A 1 112 ? -6.953 -26.719 5.586 1 97.62 112 ALA A C 1
ATOM 882 O O . ALA A 1 112 ? -6.473 -27.734 5.066 1 97.62 112 ALA A O 1
ATOM 883 N N . GLU A 1 113 ? -8.172 -26.688 5.992 1 96.81 113 GLU A N 1
ATOM 884 C CA . GLU A 1 113 ? -9.188 -27.672 5.621 1 96.81 113 GLU A CA 1
ATOM 885 C C . GLU A 1 113 ? -10.469 -26.984 5.141 1 96.81 113 GLU A C 1
ATOM 887 O O . GLU A 1 113 ? -10.789 -25.891 5.574 1 96.81 113 GLU A O 1
ATOM 892 N N . MET A 1 114 ? -11.047 -27.656 4.227 1 94.44 114 MET A N 1
ATOM 893 C CA . MET A 1 114 ? -12.344 -27.203 3.723 1 94.44 114 MET A CA 1
ATOM 894 C C . MET A 1 114 ? -13.352 -28.344 3.727 1 94.44 114 MET A C 1
ATOM 896 O O . MET A 1 114 ? -12.992 -29.5 3.516 1 94.44 114 MET A O 1
ATOM 900 N N . GLU A 1 115 ? -14.547 -28.078 4.086 1 92 115 GLU A N 1
ATOM 901 C CA . GLU A 1 115 ? -15.609 -29.078 4.027 1 92 115 GLU A CA 1
ATOM 902 C C . GLU A 1 115 ? -16.406 -28.953 2.732 1 92 115 GLU A C 1
ATOM 904 O O . GLU A 1 115 ? -17 -27.906 2.457 1 92 115 GLU A O 1
ATOM 909 N N . ILE A 1 116 ? -16.344 -29.922 2.008 1 86.56 116 ILE A N 1
ATOM 910 C CA . ILE A 1 116 ? -17.109 -30 0.771 1 86.56 116 ILE A CA 1
ATOM 911 C C . ILE A 1 116 ? -18.016 -31.219 0.791 1 86.56 116 ILE A C 1
ATOM 913 O O . ILE A 1 116 ? -17.531 -32.344 0.823 1 86.56 116 ILE A O 1
ATOM 917 N N . GLY A 1 117 ? -19.281 -31.047 0.625 1 89.06 117 GLY A N 1
ATOM 918 C CA . GLY A 1 117 ? -20.219 -32.156 0.631 1 89.06 117 GLY A CA 1
ATOM 919 C C . GLY A 1 117 ? -20.109 -33.031 1.873 1 89.06 117 GLY A C 1
ATOM 920 O O . GLY A 1 117 ? -20.172 -34.25 1.788 1 89.06 117 GLY A O 1
ATOM 921 N N . GLY A 1 118 ? -19.719 -32.469 2.879 1 90.88 118 GLY A N 1
ATOM 922 C CA . GLY A 1 118 ? -19.656 -33.219 4.125 1 90.88 118 GLY A CA 1
ATOM 923 C C . GLY A 1 118 ? -18.312 -33.875 4.367 1 90.88 118 GLY A C 1
ATOM 924 O O . GLY A 1 118 ? -18.094 -34.5 5.406 1 90.88 118 GLY A O 1
ATOM 925 N N . THR A 1 119 ? -17.469 -33.844 3.43 1 92.56 119 THR A N 1
ATOM 926 C CA . THR A 1 119 ? -16.156 -34.469 3.57 1 92.56 119 THR A CA 1
ATOM 927 C C . THR A 1 119 ? -15.086 -33.375 3.756 1 92.56 119 THR A C 1
ATOM 929 O O . THR A 1 119 ? -15.094 -32.375 3.062 1 92.56 119 THR A O 1
ATOM 932 N N . LYS A 1 120 ? -14.227 -33.656 4.684 1 94.19 120 LYS A N 1
ATOM 933 C CA . LYS A 1 120 ? -13.094 -32.781 4.906 1 94.19 120 LYS A CA 1
ATOM 934 C C . LYS A 1 120 ? -11.992 -33 3.869 1 94.19 120 LYS A C 1
ATOM 936 O O . LYS A 1 120 ? -11.594 -34.156 3.635 1 94.19 120 LYS A O 1
ATOM 941 N N . LYS A 1 121 ? -11.688 -31.938 3.264 1 94.38 121 LYS A N 1
ATOM 942 C CA . LYS A 1 121 ? -10.617 -31.984 2.273 1 94.38 121 LYS A CA 1
ATOM 943 C C . LYS A 1 121 ? -9.492 -31.016 2.623 1 94.38 121 LYS A C 1
ATOM 945 O O . LYS A 1 121 ? -9.742 -29.938 3.143 1 94.38 121 LYS A O 1
ATOM 950 N N . GLU A 1 122 ? -8.273 -31.438 2.375 1 95.75 122 GLU A N 1
ATOM 951 C CA . GLU A 1 122 ? -7.129 -30.547 2.576 1 95.75 122 GLU A CA 1
ATOM 952 C C . GLU A 1 122 ? -7.211 -29.328 1.666 1 95.75 122 GLU A C 1
ATOM 954 O O . GLU A 1 122 ? -7.637 -29.422 0.514 1 95.75 122 GLU A O 1
ATOM 959 N N . ALA A 1 123 ? -6.941 -28.156 2.215 1 97.81 123 ALA A N 1
ATOM 960 C CA . ALA A 1 123 ? -6.93 -26.875 1.524 1 97.81 123 ALA A CA 1
ATOM 961 C C . ALA A 1 123 ? -5.707 -26.047 1.918 1 97.81 123 ALA A C 1
ATOM 963 O O . ALA A 1 123 ? -4.875 -26.5 2.705 1 97.81 123 ALA A O 1
ATOM 964 N N . CYS A 1 124 ? -5.551 -24.938 1.289 1 98.38 124 CYS A N 1
ATOM 965 C CA . CYS A 1 124 ? -4.406 -24.078 1.538 1 98.38 124 CYS A CA 1
ATOM 966 C C . CYS A 1 124 ? -4.832 -22.609 1.597 1 98.38 124 CYS A C 1
ATOM 968 O O . CYS A 1 124 ? -5.504 -22.125 0.689 1 98.38 124 CYS A O 1
ATOM 970 N N . ILE A 1 125 ? -4.523 -21.938 2.713 1 98.62 125 ILE A N 1
ATOM 971 C CA . ILE A 1 125 ? -4.578 -20.484 2.691 1 98.62 125 ILE A CA 1
ATOM 972 C C . ILE A 1 125 ? -3.328 -19.922 2.016 1 98.62 125 ILE A C 1
ATOM 974 O O . ILE A 1 125 ? -2.217 -20.078 2.531 1 98.62 125 ILE A O 1
ATOM 978 N N . PHE A 1 126 ? -3.502 -19.406 0.849 1 98.81 126 PHE A N 1
ATOM 979 C CA . PHE A 1 126 ? -2.418 -18.844 0.06 1 98.81 126 PHE A CA 1
ATOM 980 C C . PHE A 1 126 ? -2.396 -17.328 0.189 1 98.81 126 PHE A C 1
ATOM 982 O O . PHE A 1 126 ? -3.328 -16.641 -0.25 1 98.81 126 PHE A O 1
ATOM 989 N N . LYS A 1 127 ? -1.365 -16.766 0.781 1 98.81 127 LYS A N 1
ATOM 990 C CA . LYS A 1 127 ? -1.206 -15.328 0.982 1 98.81 127 LYS A CA 1
ATOM 991 C C . LYS A 1 127 ? -0.067 -14.773 0.129 1 98.81 127 LYS A C 1
ATOM 993 O O . LYS A 1 127 ? 1.015 -15.367 0.072 1 98.81 127 LYS A O 1
ATOM 998 N N . ARG A 1 128 ? -0.324 -13.734 -0.583 1 98.81 128 ARG A N 1
ATOM 999 C CA . ARG A 1 128 ? 0.687 -12.977 -1.313 1 98.81 128 ARG A CA 1
ATOM 1000 C C . ARG A 1 128 ? 0.797 -11.555 -0.777 1 98.81 128 ARG A C 1
ATOM 1002 O O . ARG A 1 128 ? -0.215 -10.875 -0.582 1 98.81 128 ARG A O 1
ATOM 1009 N N . THR A 1 129 ? 2.01 -11.086 -0.476 1 98.88 129 THR A N 1
ATOM 1010 C CA . THR A 1 129 ? 2.297 -9.719 -0.06 1 98.88 129 THR A CA 1
ATOM 1011 C C . THR A 1 129 ? 3.352 -9.086 -0.965 1 98.88 129 THR A C 1
ATOM 1013 O O . THR A 1 129 ? 4.41 -9.672 -1.197 1 98.88 129 THR A O 1
ATOM 1016 N N . LEU A 1 130 ? 3.049 -7.957 -1.543 1 98.88 130 LEU A N 1
ATOM 1017 C CA . LEU A 1 130 ? 4.008 -7.129 -2.264 1 98.88 130 LEU A CA 1
ATOM 1018 C C . LEU A 1 130 ? 4.359 -5.883 -1.457 1 98.88 130 LEU A C 1
ATOM 1020 O O . LEU A 1 130 ? 3.471 -5.168 -0.986 1 98.88 130 LEU A O 1
ATOM 1024 N N . SER A 1 131 ? 5.641 -5.672 -1.215 1 98.88 131 SER A N 1
ATOM 1025 C CA . SER A 1 131 ? 6.121 -4.504 -0.483 1 98.88 131 SER A CA 1
ATOM 1026 C C . SER A 1 131 ? 7.184 -3.752 -1.275 1 98.88 131 SER A C 1
ATOM 1028 O O . SER A 1 131 ? 8.125 -4.359 -1.79 1 98.88 131 SER A O 1
ATOM 1030 N N . ILE A 1 132 ? 7.043 -2.49 -1.373 1 98.94 132 ILE A N 1
ATOM 1031 C CA . ILE A 1 132 ? 8.008 -1.622 -2.041 1 98.94 132 ILE A CA 1
ATOM 1032 C C . ILE A 1 132 ? 8.555 -0.601 -1.048 1 98.94 132 ILE A C 1
ATOM 1034 O O . ILE A 1 132 ? 7.793 0.122 -0.404 1 98.94 132 ILE A O 1
ATOM 1038 N N . ASP A 1 133 ? 9.852 -0.612 -0.858 1 98.69 133 ASP A N 1
ATOM 1039 C CA . ASP A 1 133 ? 10.578 0.32 -0 1 98.69 133 ASP A CA 1
ATOM 1040 C C . ASP A 1 133 ? 11.445 1.266 -0.827 1 98.69 133 ASP A C 1
ATOM 1042 O O . ASP A 1 133 ? 12.352 0.824 -1.536 1 98.69 133 ASP A O 1
ATOM 1046 N N . LEU A 1 134 ? 11.172 2.521 -0.795 1 98.56 134 LEU A N 1
ATOM 1047 C CA . LEU A 1 134 ? 11.859 3.516 -1.61 1 98.56 134 LEU A CA 1
ATOM 1048 C C . LEU A 1 134 ? 12.602 4.512 -0.734 1 98.56 134 LEU A C 1
ATOM 1050 O O . LEU A 1 134 ? 12.133 4.879 0.344 1 98.56 134 LEU A O 1
ATOM 1054 N N . PRO A 1 135 ? 13.773 4.977 -1.195 1 97.81 135 PRO A N 1
ATOM 1055 C CA . PRO A 1 135 ? 14.352 6.156 -0.544 1 97.81 135 PRO A CA 1
ATOM 1056 C C . PRO A 1 135 ? 13.453 7.383 -0.634 1 97.81 135 PRO A C 1
ATOM 1058 O O . PRO A 1 135 ? 12.531 7.422 -1.458 1 97.81 135 PRO A O 1
ATOM 1061 N N . ARG A 1 136 ? 13.68 8.328 0.296 1 97 136 ARG A N 1
ATOM 1062 C CA . ARG A 1 136 ? 12.898 9.562 0.291 1 97 136 ARG A CA 1
ATOM 1063 C C . ARG A 1 136 ? 12.82 10.156 -1.112 1 97 136 ARG A C 1
ATOM 1065 O O . ARG A 1 136 ? 13.82 10.188 -1.833 1 97 136 ARG A O 1
ATOM 1072 N N . ASN A 1 137 ? 11.656 10.531 -1.56 1 95 137 ASN A N 1
ATOM 1073 C CA . ASN A 1 137 ? 11.32 11.188 -2.82 1 95 137 ASN A CA 1
ATOM 1074 C C . ASN A 1 137 ? 11.297 10.195 -3.979 1 95 137 ASN A C 1
ATOM 1076 O O . ASN A 1 137 ? 11.109 10.578 -5.133 1 95 137 ASN A O 1
ATOM 1080 N N . GLY A 1 138 ? 11.586 8.883 -3.723 1 96.44 138 GLY A N 1
ATOM 1081 C CA . GLY A 1 138 ? 11.398 7.887 -4.762 1 96.44 138 GLY A CA 1
ATOM 1082 C C . GLY A 1 138 ? 9.953 7.762 -5.215 1 96.44 138 GLY A C 1
ATOM 1083 O O . GLY A 1 138 ? 9.039 7.785 -4.391 1 96.44 138 GLY A O 1
ATOM 1084 N N . THR A 1 139 ? 9.742 7.703 -6.543 1 95.94 139 THR A N 1
ATOM 1085 C CA . THR A 1 139 ? 8.398 7.598 -7.09 1 95.94 139 THR A CA 1
ATOM 1086 C C . THR A 1 139 ? 8.352 6.586 -8.234 1 95.94 139 THR A C 1
ATOM 1088 O O . THR A 1 139 ? 9.281 6.512 -9.039 1 95.94 139 THR A O 1
ATOM 1091 N N . LEU A 1 140 ? 7.305 5.832 -8.273 1 97.75 140 LEU A N 1
ATOM 1092 C CA . LEU A 1 140 ? 7.012 4.938 -9.391 1 97.75 140 LEU A CA 1
ATOM 1093 C C . LEU A 1 140 ? 6.016 5.574 -10.352 1 97.75 140 LEU A C 1
ATOM 1095 O O . LEU A 1 140 ? 5.242 6.449 -9.961 1 97.75 140 LEU A O 1
ATOM 1099 N N . PRO A 1 141 ? 6.145 5.086 -11.633 1 96.62 141 PRO A N 1
ATOM 1100 C CA . PRO A 1 141 ? 5.02 5.465 -12.492 1 96.62 141 PRO A CA 1
ATOM 1101 C C . PRO A 1 141 ? 3.666 5.082 -11.898 1 96.62 141 PRO A C 1
ATOM 1103 O O . PRO A 1 141 ? 3.531 4.016 -11.289 1 96.62 141 PRO A O 1
ATOM 1106 N N . GLU A 1 142 ? 2.693 5.969 -12.117 1 96.38 142 GLU A N 1
ATOM 1107 C CA . GLU A 1 142 ? 1.406 5.82 -11.445 1 96.38 142 GLU A CA 1
ATOM 1108 C C . GLU A 1 142 ? 0.729 4.512 -11.836 1 96.38 142 GLU A C 1
ATOM 1110 O O . GLU A 1 142 ? 0.121 3.848 -10.992 1 96.38 142 GLU A O 1
ATOM 1115 N N . ASP A 1 143 ? 0.773 4.137 -13.078 1 96.5 143 ASP A N 1
ATOM 1116 C CA . ASP A 1 143 ? 0.097 2.918 -13.508 1 96.5 143 ASP A CA 1
ATOM 1117 C C . ASP A 1 143 ? 0.741 1.684 -12.875 1 96.5 143 ASP A C 1
ATOM 1119 O O . ASP A 1 143 ? 0.044 0.745 -12.484 1 96.5 143 ASP A O 1
ATOM 1123 N N . LEU A 1 144 ? 2.09 1.701 -12.734 1 97.38 144 LEU A N 1
ATOM 1124 C CA . LEU A 1 144 ? 2.791 0.596 -12.094 1 97.38 144 LEU A CA 1
ATOM 1125 C C . LEU A 1 144 ? 2.443 0.52 -10.609 1 97.38 144 LEU A C 1
ATOM 1127 O O . LEU A 1 144 ? 2.15 -0.56 -10.094 1 97.38 144 LEU A O 1
ATOM 1131 N N . LEU A 1 145 ? 2.447 1.686 -9.984 1 98.25 145 LEU A N 1
ATOM 1132 C CA . LEU A 1 145 ? 2.107 1.719 -8.562 1 98.25 145 LEU A CA 1
ATOM 1133 C C . LEU A 1 145 ? 0.687 1.219 -8.336 1 98.25 145 LEU A C 1
ATOM 1135 O O . LEU A 1 145 ? 0.444 0.425 -7.422 1 98.25 145 LEU A O 1
ATOM 1139 N N . ALA A 1 146 ? -0.225 1.636 -9.156 1 97.31 146 ALA A N 1
ATOM 1140 C CA . ALA A 1 146 ? -1.623 1.238 -9.008 1 97.31 146 ALA A CA 1
ATOM 1141 C C . ALA A 1 146 ? -1.784 -0.271 -9.172 1 97.31 146 ALA A C 1
ATOM 1143 O O . ALA A 1 146 ? -2.498 -0.912 -8.398 1 97.31 146 ALA A O 1
ATOM 1144 N N . VAL A 1 147 ? -1.128 -0.855 -10.141 1 95.88 147 VAL A N 1
ATOM 1145 C CA . VAL A 1 147 ? -1.28 -2.287 -10.375 1 95.88 147 VAL A CA 1
ATOM 1146 C C . VAL A 1 147 ? -0.639 -3.07 -9.234 1 95.88 147 VAL A C 1
ATOM 1148 O O . VAL A 1 147 ? -1.157 -4.109 -8.82 1 95.88 147 VAL A O 1
ATOM 1151 N N . CYS A 1 148 ? 0.463 -2.584 -8.68 1 97.44 148 CYS A N 1
ATOM 1152 C CA . CYS A 1 148 ? 1.156 -3.254 -7.586 1 97.44 148 CYS A CA 1
ATOM 1153 C C . CYS A 1 148 ? 0.32 -3.223 -6.312 1 97.44 148 CYS A C 1
ATOM 1155 O O . CYS A 1 148 ? 0.381 -4.152 -5.504 1 97.44 148 CYS A O 1
ATOM 1157 N N . MET A 1 149 ? -0.507 -2.16 -6.16 1 98.44 149 MET A N 1
ATOM 1158 C CA . MET A 1 149 ? -1.185 -1.947 -4.883 1 98.44 149 MET A CA 1
ATOM 1159 C C . MET A 1 149 ? -2.645 -2.383 -4.961 1 98.44 149 MET A C 1
ATOM 1161 O O . MET A 1 149 ? -3.363 -2.344 -3.961 1 98.44 149 MET A O 1
ATOM 1165 N N . LYS A 1 150 ? -3.066 -2.826 -6.141 1 97.44 150 LYS A N 1
ATOM 1166 C CA . LYS A 1 150 ? -4.438 -3.279 -6.355 1 97.44 150 LYS A CA 1
ATOM 1167 C C . LYS A 1 150 ? -4.652 -4.672 -5.77 1 97.44 150 LYS A C 1
ATOM 1169 O O . LYS A 1 150 ? -4.359 -5.676 -6.422 1 97.44 150 LYS A O 1
ATOM 1174 N N . THR A 1 151 ? -5.332 -4.789 -4.648 1 98.19 151 THR A N 1
ATOM 1175 C CA . THR A 1 151 ? -5.469 -6.059 -3.947 1 98.19 151 THR A CA 1
ATOM 1176 C C . THR A 1 151 ? -6.359 -7.02 -4.734 1 98.19 151 THR A C 1
ATOM 1178 O O . THR A 1 151 ? -6.156 -8.234 -4.695 1 98.19 151 THR A O 1
ATOM 1181 N N . ALA A 1 152 ? -7.328 -6.492 -5.461 1 96.81 152 ALA A N 1
ATOM 1182 C CA . ALA A 1 152 ? -8.156 -7.332 -6.328 1 96.81 152 ALA A CA 1
ATOM 1183 C C . ALA A 1 152 ? -7.301 -8.031 -7.383 1 96.81 152 ALA A C 1
ATOM 1185 O O . ALA A 1 152 ? -7.656 -9.117 -7.855 1 96.81 152 ALA A O 1
ATOM 1186 N N . GLY A 1 153 ? -6.191 -7.383 -7.75 1 95.56 153 GLY A N 1
ATOM 1187 C CA . GLY A 1 153 ? -5.254 -8.039 -8.648 1 95.56 153 GLY A CA 1
ATOM 1188 C C . GLY A 1 153 ? -4.629 -9.281 -8.055 1 95.56 153 GLY A C 1
ATOM 1189 O O . GLY A 1 153 ? -4.457 -10.289 -8.75 1 95.56 153 GLY A O 1
ATOM 1190 N N . ILE A 1 154 ? -4.262 -9.211 -6.766 1 97 154 ILE A N 1
ATOM 1191 C CA . ILE A 1 154 ? -3.713 -10.367 -6.059 1 97 154 ILE A CA 1
ATOM 1192 C C . ILE A 1 154 ? -4.758 -11.477 -5.996 1 97 154 ILE A C 1
ATOM 1194 O O . ILE A 1 154 ? -4.445 -12.648 -6.234 1 97 154 ILE A O 1
ATOM 1198 N N . GLU A 1 155 ? -5.992 -11.086 -5.762 1 97.12 155 GLU A N 1
ATOM 1199 C CA . GLU A 1 155 ? -7.082 -12.055 -5.684 1 97.12 155 GLU A CA 1
ATOM 1200 C C . GLU A 1 155 ? -7.328 -12.727 -7.031 1 97.12 155 GLU A C 1
ATOM 1202 O O . GLU A 1 155 ? -7.555 -13.93 -7.098 1 97.12 155 GLU A O 1
ATOM 1207 N N . GLY A 1 156 ? -7.281 -11.867 -8.07 1 95.81 156 GLY A N 1
ATOM 1208 C CA . GLY A 1 156 ? -7.387 -12.445 -9.406 1 95.81 156 GLY A CA 1
ATOM 1209 C C . GLY A 1 156 ? -6.293 -13.445 -9.711 1 95.81 156 GLY A C 1
ATOM 1210 O O . GLY A 1 156 ? -6.547 -14.484 -10.328 1 95.81 156 GLY A O 1
ATOM 1211 N N . TYR A 1 157 ? -5.078 -13.148 -9.281 1 96.25 157 TYR A N 1
ATOM 1212 C CA . TYR A 1 157 ? -3.963 -14.078 -9.414 1 96.25 157 TYR A CA 1
ATOM 1213 C C . TYR A 1 157 ? -4.254 -15.383 -8.688 1 96.25 157 TYR A C 1
ATOM 1215 O O . TYR A 1 157 ? -4.051 -16.469 -9.234 1 96.25 157 TYR A O 1
ATOM 1223 N N . HIS A 1 158 ? -4.762 -15.336 -7.449 1 97.5 158 HIS A N 1
ATOM 1224 C CA . HIS A 1 158 ? -5.113 -16.531 -6.684 1 97.5 158 HIS A CA 1
ATOM 1225 C C . HIS A 1 158 ? -6.172 -17.359 -7.41 1 97.5 158 HIS A C 1
ATOM 1227 O O . HIS A 1 158 ? -6.07 -18.578 -7.477 1 97.5 158 HIS A O 1
ATOM 1233 N N . ASP A 1 159 ? -7.164 -16.672 -7.922 1 96.88 159 ASP A N 1
ATOM 1234 C CA . ASP A 1 159 ? -8.234 -17.359 -8.641 1 96.88 159 ASP A CA 1
ATOM 1235 C C . ASP A 1 159 ? -7.688 -18.078 -9.867 1 96.88 159 ASP A C 1
ATOM 1237 O O . ASP A 1 159 ? -8.117 -19.203 -10.18 1 96.88 159 ASP A O 1
ATOM 1241 N N . ALA A 1 160 ? -6.805 -17.406 -10.547 1 97.12 160 ALA A N 1
ATOM 1242 C CA . ALA A 1 160 ? -6.195 -18.016 -11.719 1 97.12 160 ALA A CA 1
ATOM 1243 C C . ALA A 1 160 ? -5.371 -19.234 -11.336 1 97.12 160 ALA A C 1
ATOM 1245 O O . ALA A 1 160 ? -5.348 -20.234 -12.062 1 97.12 160 ALA A O 1
ATOM 1246 N N . VAL A 1 161 ? -4.641 -19.172 -10.234 1 97.5 161 VAL A N 1
ATOM 1247 C CA . VAL A 1 161 ? -3.898 -20.328 -9.727 1 97.5 161 VAL A CA 1
ATOM 1248 C C . VAL A 1 161 ? -4.852 -21.484 -9.484 1 97.5 161 VAL A C 1
ATOM 1250 O O . VAL A 1 161 ? -4.59 -22.609 -9.914 1 97.5 161 VAL A O 1
ATOM 1253 N N . ALA A 1 162 ? -5.969 -21.203 -8.844 1 97.06 162 ALA A N 1
ATOM 1254 C CA . ALA A 1 162 ? -6.965 -22.25 -8.594 1 97.06 162 ALA A CA 1
ATOM 1255 C C . ALA A 1 162 ? -7.457 -22.859 -9.898 1 97.06 162 ALA A C 1
ATOM 1257 O O . ALA A 1 162 ? -7.613 -24.078 -10 1 97.06 162 ALA A O 1
ATOM 1258 N N . ARG A 1 163 ? -7.715 -22.016 -10.844 1 97.25 163 ARG A N 1
ATOM 1259 C CA . ARG A 1 163 ? -8.188 -22.484 -12.148 1 97.25 163 ARG A CA 1
ATOM 1260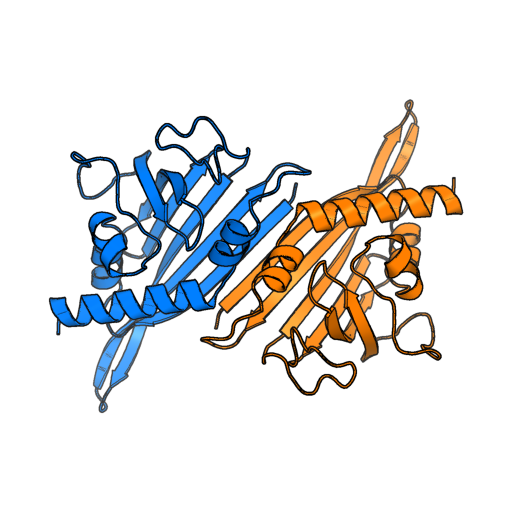 C C . ARG A 1 163 ? -7.184 -23.438 -12.789 1 97.25 163 ARG A C 1
ATOM 1262 O O . ARG A 1 163 ? -7.562 -24.5 -13.289 1 97.25 163 ARG A O 1
ATOM 1269 N N . GLU A 1 164 ? -5.891 -23.047 -12.773 1 97.56 164 GLU A N 1
ATOM 1270 C CA . GLU A 1 164 ? -4.855 -23.875 -13.391 1 97.56 164 GLU A CA 1
ATOM 1271 C C . GLU A 1 164 ? -4.664 -25.188 -12.633 1 97.56 164 GLU A C 1
ATOM 1273 O O . GLU A 1 164 ? -4.434 -26.234 -13.234 1 97.56 164 GLU A O 1
ATOM 1278 N N . LEU A 1 165 ? -4.785 -25.156 -11.305 1 97.88 165 LEU A N 1
ATOM 1279 C CA . LEU A 1 165 ? -4.637 -26.375 -10.5 1 97.88 165 LEU A CA 1
ATOM 1280 C C . LEU A 1 165 ? -5.793 -27.328 -10.75 1 97.88 165 LEU A C 1
ATOM 1282 O O . LEU A 1 165 ? -5.613 -28.547 -10.711 1 97.88 165 LEU A O 1
ATOM 1286 N N . LYS A 1 166 ? -6.941 -26.781 -11.008 1 97 166 LYS A N 1
ATOM 1287 C CA . LYS A 1 166 ? -8.078 -27.609 -11.375 1 97 166 LYS A CA 1
ATOM 1288 C C . LYS A 1 166 ? -7.801 -28.391 -12.664 1 97 166 LYS A C 1
ATOM 1290 O O . LYS A 1 166 ? -8.156 -29.562 -12.781 1 97 166 LYS A O 1
ATOM 1295 N N . ARG A 1 167 ? -7.148 -27.766 -13.578 1 96.88 167 ARG A N 1
ATOM 1296 C CA . ARG A 1 167 ? -6.801 -28.391 -14.852 1 96.88 167 ARG A CA 1
ATOM 1297 C C . ARG A 1 167 ? -5.781 -29.516 -14.641 1 96.88 167 ARG A C 1
ATOM 1299 O O . ARG A 1 167 ? -5.844 -30.547 -15.312 1 96.88 167 ARG A O 1
ATOM 1306 N N . ILE A 1 168 ? -4.93 -29.359 -13.688 1 95.56 168 ILE A N 1
ATOM 1307 C CA . ILE A 1 168 ? -3.816 -30.281 -13.461 1 95.56 168 ILE A CA 1
ATOM 1308 C C . ILE A 1 168 ? -4.273 -31.438 -12.57 1 95.56 168 ILE A C 1
ATOM 1310 O O . ILE A 1 168 ? -3.898 -32.594 -12.797 1 95.56 168 ILE A O 1
ATOM 1314 N N . HIS A 1 169 ? -5.059 -31.125 -11.57 1 92.31 169 HIS A N 1
ATOM 1315 C CA . HIS A 1 169 ? -5.352 -32.094 -10.531 1 92.31 169 HIS A CA 1
ATOM 1316 C C . HIS A 1 169 ? -6.828 -32.469 -10.531 1 92.31 169 HIS A C 1
ATOM 1318 O O . HIS A 1 169 ? -7.25 -33.375 -9.773 1 92.31 169 HIS A O 1
ATOM 1324 N N . GLY A 1 170 ? -7.637 -31.688 -11.234 1 81.38 170 GLY A N 1
ATOM 1325 C CA . GLY A 1 170 ? -9.062 -31.984 -11.242 1 81.38 170 GLY A CA 1
ATOM 1326 C C . GLY A 1 170 ? -9.453 -33.062 -12.242 1 81.38 170 GLY A C 1
ATOM 1327 O O . GLY A 1 170 ? -8.648 -33.438 -13.102 1 81.38 170 GLY A O 1
ATOM 1328 N N . MET B 1 1 ? -10.281 -10.977 1.284 1 87.44 1 MET B N 1
ATOM 1329 C CA . MET B 1 1 ? -10.047 -9.602 1.703 1 87.44 1 MET B CA 1
ATOM 1330 C C . MET B 1 1 ? -8.625 -9.164 1.371 1 87.44 1 MET B C 1
ATOM 1332 O O . MET B 1 1 ? -7.695 -9.969 1.427 1 87.44 1 MET B O 1
ATOM 1336 N N . GLY B 1 2 ? -8.469 -7.926 0.87 1 96.88 2 GLY B N 1
ATOM 1337 C CA . GLY B 1 2 ? -7.188 -7.352 0.513 1 96.88 2 GLY B CA 1
ATOM 1338 C C . GLY B 1 2 ? -6.895 -6.051 1.236 1 96.88 2 GLY B C 1
ATOM 1339 O O . GLY B 1 2 ? -7.797 -5.242 1.46 1 96.88 2 GLY B O 1
ATOM 1340 N N . ILE B 1 3 ? -5.641 -5.883 1.686 1 98.69 3 ILE B N 1
ATOM 1341 C CA . ILE B 1 3 ? -5.211 -4.656 2.355 1 98.69 3 ILE B CA 1
ATOM 1342 C C . ILE B 1 3 ? -4.016 -4.059 1.617 1 98.69 3 ILE B C 1
ATOM 1344 O O . ILE B 1 3 ? -3.115 -4.785 1.186 1 98.69 3 ILE B O 1
ATOM 1348 N N . CYS B 1 4 ? -4.066 -2.795 1.374 1 98.81 4 CYS B N 1
ATOM 1349 C CA . CYS B 1 4 ? -2.875 -2.072 0.948 1 98.81 4 CYS B CA 1
ATOM 1350 C C . CYS B 1 4 ? -2.576 -0.912 1.891 1 98.81 4 CYS B C 1
ATOM 1352 O O . CYS B 1 4 ? -3.482 -0.373 2.525 1 98.81 4 CYS B O 1
ATOM 1354 N N . SER B 1 5 ? -1.316 -0.552 2.002 1 98.88 5 SER B N 1
ATOM 1355 C CA . SER B 1 5 ? -0.918 0.491 2.941 1 98.88 5 SER B CA 1
ATOM 1356 C C . SER B 1 5 ? 0.329 1.224 2.457 1 98.88 5 SER B C 1
ATOM 1358 O O . SER B 1 5 ? 1.103 0.685 1.663 1 98.88 5 SER B O 1
ATOM 1360 N N . ALA B 1 6 ? 0.457 2.439 2.854 1 98.81 6 ALA B N 1
ATOM 1361 C CA . ALA B 1 6 ? 1.634 3.277 2.631 1 98.81 6 ALA B CA 1
ATOM 1362 C C . ALA B 1 6 ? 2.014 4.035 3.9 1 98.81 6 ALA B C 1
ATOM 1364 O O . ALA B 1 6 ? 1.145 4.535 4.617 1 98.81 6 ALA B O 1
ATOM 1365 N N . SER B 1 7 ? 3.264 4.059 4.195 1 98.75 7 SER B N 1
ATOM 1366 C CA . SER B 1 7 ? 3.732 4.777 5.379 1 98.75 7 SER B CA 1
ATOM 1367 C C . SER B 1 7 ? 5.078 5.445 5.121 1 98.75 7 SER B C 1
ATOM 1369 O O . SER B 1 7 ? 5.887 4.945 4.336 1 98.75 7 SER B O 1
ATOM 1371 N N . SER B 1 8 ? 5.273 6.508 5.691 1 98.56 8 SER B N 1
ATOM 1372 C CA . SER B 1 8 ? 6.559 7.195 5.738 1 98.56 8 SER B CA 1
ATOM 1373 C C . SER B 1 8 ? 6.723 7.977 7.035 1 98.56 8 SER B C 1
ATOM 1375 O O . SER B 1 8 ? 5.742 8.234 7.738 1 98.56 8 SER B O 1
ATOM 1377 N N . GLN B 1 9 ? 7.914 8.25 7.438 1 98.38 9 GLN B N 1
ATOM 1378 C CA . GLN B 1 9 ? 8.211 9.055 8.617 1 98.38 9 GLN B CA 1
ATOM 1379 C C . GLN B 1 9 ? 9.32 10.062 8.328 1 98.38 9 GLN B C 1
ATOM 1381 O O . GLN B 1 9 ? 10.203 9.805 7.504 1 98.38 9 GLN B O 1
ATOM 1386 N N . THR B 1 10 ? 9.266 11.156 8.922 1 97.94 10 THR B N 1
ATOM 1387 C CA . THR B 1 10 ? 10.227 12.234 8.766 1 97.94 10 THR B CA 1
ATOM 1388 C C . THR B 1 10 ? 10.578 12.859 10.117 1 97.94 10 THR B C 1
ATOM 1390 O O . THR B 1 10 ? 9.695 13.039 10.961 1 97.94 10 THR B O 1
ATOM 1393 N N . LEU B 1 11 ? 11.836 13.109 10.391 1 97.5 11 LEU B N 1
ATOM 1394 C CA . LEU B 1 11 ? 12.281 13.883 11.539 1 97.5 11 LEU B CA 1
ATOM 1395 C C . LEU B 1 11 ? 12.047 15.375 11.32 1 97.5 11 LEU B C 1
ATOM 1397 O O . LEU B 1 11 ? 12.594 15.961 10.383 1 97.5 11 LEU B O 1
ATOM 1401 N N . LEU B 1 12 ? 11.211 16 12.086 1 97.44 12 LEU B N 1
ATOM 1402 C CA . LEU B 1 12 ? 10.906 17.422 11.992 1 97.44 12 LEU B CA 1
ATOM 1403 C C . LEU B 1 12 ? 11.555 18.188 13.141 1 97.44 12 LEU B C 1
ATOM 1405 O O . LEU B 1 12 ? 11.578 17.719 14.281 1 97.44 12 LEU B O 1
ATOM 1409 N N . PRO B 1 13 ? 12.062 19.391 12.922 1 96 13 PRO B N 1
ATOM 1410 C CA . PRO B 1 13 ? 12.719 20.172 13.969 1 96 13 PRO B CA 1
ATOM 1411 C C . PRO B 1 13 ? 11.727 20.953 14.836 1 96 13 PRO B C 1
ATOM 1413 O O . PRO B 1 13 ? 11.945 22.125 15.125 1 96 13 PRO B O 1
ATOM 1416 N N . TYR B 1 14 ? 10.672 20.328 15.281 1 97.5 14 TYR B N 1
ATOM 1417 C CA . TYR B 1 14 ? 9.633 20.859 16.156 1 97.5 14 TYR B CA 1
ATOM 1418 C C . TYR B 1 14 ? 9.219 19.812 17.203 1 97.5 14 TYR B C 1
ATOM 1420 O O . TYR B 1 14 ? 9.43 18.609 17 1 97.5 14 TYR B O 1
ATOM 1428 N N . THR B 1 15 ? 8.641 20.266 18.328 1 97.56 15 THR B N 1
ATOM 1429 C CA . THR B 1 15 ? 8.195 19.328 19.359 1 97.56 15 THR B CA 1
ATOM 1430 C C . THR B 1 15 ? 6.992 18.531 18.875 1 97.56 15 THR B C 1
ATOM 1432 O O . THR B 1 15 ? 6.277 18.953 17.969 1 97.56 15 THR B O 1
ATOM 1435 N N . ARG B 1 16 ? 6.812 17.375 19.438 1 98.06 16 ARG B N 1
ATOM 1436 C CA . ARG B 1 16 ? 5.656 16.578 19.062 1 98.06 16 ARG B CA 1
ATOM 1437 C C . ARG B 1 16 ? 4.355 17.297 19.375 1 98.06 16 ARG B C 1
ATOM 1439 O O . ARG B 1 16 ? 3.352 17.125 18.688 1 98.06 16 ARG B O 1
ATOM 1446 N N . GLU B 1 17 ? 4.367 18.172 20.438 1 98.12 17 GLU B N 1
ATOM 1447 C CA . GLU B 1 17 ? 3.186 18.969 20.766 1 98.12 17 GLU B CA 1
ATOM 1448 C C . GLU B 1 17 ? 2.859 19.953 19.641 1 98.12 17 GLU B C 1
ATOM 1450 O O . GLU B 1 17 ? 1.696 20.109 19.266 1 98.12 17 GLU B O 1
ATOM 1455 N N . GLN B 1 18 ? 3.861 20.562 19.062 1 98.12 18 GLN B N 1
ATOM 1456 C CA . GLN B 1 18 ? 3.672 21.516 17.984 1 98.12 18 GLN B CA 1
ATOM 1457 C C . GLN B 1 18 ? 3.16 20.828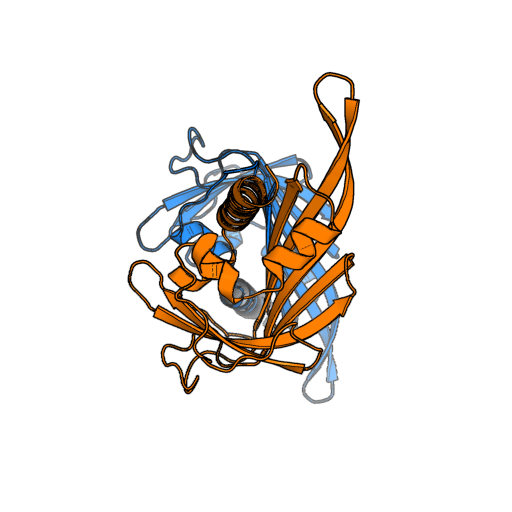 16.719 1 98.12 18 GLN B C 1
ATOM 1459 O O . GLN B 1 18 ? 2.234 21.312 16.062 1 98.12 18 GLN B O 1
ATOM 1464 N N . VAL B 1 19 ? 3.775 19.703 16.328 1 98.5 19 VAL B N 1
ATOM 1465 C CA . VAL B 1 19 ? 3.371 18.969 15.133 1 98.5 19 VAL B CA 1
ATOM 1466 C C . VAL B 1 19 ? 1.94 18.453 15.297 1 98.5 19 VAL B C 1
ATOM 1468 O O . VAL B 1 19 ? 1.102 18.656 14.414 1 98.5 19 VAL B O 1
ATOM 1471 N N . TYR B 1 20 ? 1.621 17.859 16.484 1 98.5 20 TYR B N 1
ATOM 1472 C CA . TYR B 1 20 ? 0.291 17.344 16.797 1 98.5 20 TYR B CA 1
ATOM 1473 C C . TYR B 1 20 ? -0.763 18.438 16.641 1 98.5 20 TYR B C 1
ATOM 1475 O O . TYR B 1 20 ? -1.772 18.25 15.969 1 98.5 20 TYR B O 1
ATOM 1483 N N . ALA B 1 21 ? -0.476 19.531 17.281 1 97.75 21 ALA B N 1
ATOM 1484 C CA . ALA B 1 21 ? -1.451 20.625 17.281 1 97.75 21 ALA B CA 1
ATOM 1485 C C . ALA B 1 21 ? -1.744 21.109 15.859 1 97.75 21 ALA B C 1
ATOM 1487 O O . ALA B 1 21 ? -2.889 21.422 15.531 1 97.75 21 ALA B O 1
ATOM 1488 N N . PHE B 1 22 ? -0.773 21.188 15.031 1 97.62 22 PHE B N 1
ATOM 1489 C CA . PHE B 1 22 ? -0.937 21.688 13.68 1 97.62 22 PHE B CA 1
ATOM 1490 C C . PHE B 1 22 ? -1.71 20.703 12.812 1 97.62 22 PHE B C 1
ATOM 1492 O O . PHE B 1 22 ? -2.688 21.062 12.164 1 97.62 22 PHE B O 1
ATOM 1499 N N . VAL B 1 23 ? -1.331 19.359 12.828 1 97.5 23 VAL B N 1
ATOM 1500 C CA . VAL B 1 23 ? -1.835 18.406 11.844 1 97.5 23 VAL B CA 1
ATOM 1501 C C . VAL B 1 23 ? -3.223 17.922 12.258 1 97.5 23 VAL B C 1
ATOM 1503 O O . VAL B 1 23 ? -3.979 17.406 11.43 1 97.5 23 VAL B O 1
ATOM 1506 N N . THR B 1 24 ? -3.631 18.062 13.523 1 97.19 24 THR B N 1
ATOM 1507 C CA . THR B 1 24 ? -4.922 17.562 13.977 1 97.19 24 THR B CA 1
ATOM 1508 C C . THR B 1 24 ? -6.008 18.625 13.797 1 97.19 24 THR B C 1
ATOM 1510 O O . THR B 1 24 ? -7.168 18.391 14.148 1 97.19 24 THR B O 1
ATOM 1513 N N . ASN B 1 25 ? -5.637 19.734 13.281 1 94.19 25 ASN B N 1
ATOM 1514 C CA . ASN B 1 25 ? -6.59 20.734 12.797 1 94.19 25 ASN B CA 1
ATOM 1515 C C . ASN B 1 25 ? -6.805 20.609 11.289 1 94.19 25 ASN B C 1
ATOM 1517 O O . ASN B 1 25 ? -6.035 21.156 10.5 1 94.19 25 ASN B O 1
ATOM 1521 N N . PRO B 1 26 ? -7.906 19.984 10.828 1 92.06 26 PRO B N 1
ATOM 1522 C CA . PRO B 1 26 ? -8.109 19.719 9.406 1 92.06 26 PRO B CA 1
ATOM 1523 C C . PRO B 1 26 ? -8.18 21 8.57 1 92.06 26 PRO B C 1
ATOM 1525 O O . PRO B 1 26 ? -8 20.953 7.352 1 92.06 26 PRO B O 1
ATOM 1528 N N . HIS B 1 27 ? -8.406 22.156 9.164 1 90.31 27 HIS B N 1
ATOM 1529 C CA . HIS B 1 27 ? -8.398 23.422 8.422 1 90.31 27 HIS B CA 1
ATOM 1530 C C . HIS B 1 27 ? -7.004 23.75 7.91 1 90.31 27 HIS B C 1
ATOM 1532 O O . HIS B 1 27 ? -6.844 24.594 7.027 1 90.31 27 HIS B O 1
ATOM 1538 N N . ASN B 1 28 ? -6.004 23.094 8.516 1 92.75 28 ASN B N 1
ATOM 1539 C CA . ASN B 1 28 ? -4.629 23.312 8.062 1 92.75 28 ASN B CA 1
ATOM 1540 C C . ASN B 1 28 ? -4.281 22.422 6.875 1 92.75 28 ASN B C 1
ATOM 1542 O O . ASN B 1 28 ? -3.256 22.625 6.223 1 92.75 28 ASN B O 1
ATOM 1546 N N . TRP B 1 29 ? -5.105 21.422 6.504 1 91.94 29 TRP B N 1
ATOM 1547 C CA . TRP B 1 29 ? -4.754 20.406 5.523 1 91.94 29 TRP B CA 1
ATOM 1548 C C . TRP B 1 29 ? -4.578 21.016 4.137 1 91.94 29 TRP B C 1
ATOM 1550 O O . TRP B 1 29 ? -3.65 20.656 3.406 1 91.94 29 TRP B O 1
ATOM 1560 N N . PRO B 1 30 ? -5.344 22.047 3.711 1 89.56 30 PRO B N 1
ATOM 1561 C CA . PRO B 1 30 ? -5.141 22.656 2.391 1 89.56 30 PRO B CA 1
ATOM 1562 C C . PRO B 1 30 ? -3.805 23.391 2.273 1 89.56 30 PRO B C 1
ATOM 1564 O O . PRO B 1 30 ? -3.348 23.672 1.162 1 89.56 30 PRO B O 1
ATOM 1567 N N . LEU B 1 31 ? -3.174 23.672 3.424 1 91.75 31 LEU B N 1
ATOM 1568 C CA . LEU B 1 31 ? -1.879 24.344 3.424 1 91.75 31 LEU B CA 1
ATOM 1569 C C . LEU B 1 31 ? -0.753 23.359 3.125 1 91.75 31 LEU B C 1
ATOM 1571 O O . LEU B 1 31 ? 0.363 23.781 2.799 1 91.75 31 LEU B O 1
ATOM 1575 N N . THR B 1 32 ? -1.023 22.047 3.246 1 91.19 32 THR B N 1
ATOM 1576 C CA . THR B 1 32 ? 0.062 21.078 3.254 1 91.19 32 THR B CA 1
ATOM 1577 C C . THR B 1 32 ? -0.01 20.172 2.021 1 91.19 32 THR B C 1
ATOM 1579 O O . THR B 1 32 ? 1 19.609 1.604 1 91.19 32 THR B O 1
ATOM 1582 N N . TYR B 1 33 ? -1.158 19.938 1.394 1 82.38 33 TYR B N 1
ATOM 1583 C CA . TYR B 1 33 ? -1.182 19.141 0.168 1 82.38 33 TYR B CA 1
ATOM 1584 C C . TYR B 1 33 ? -2.324 19.578 -0.741 1 82.38 33 TYR B C 1
ATOM 1586 O O . TYR B 1 33 ? -3.428 19.875 -0.268 1 82.38 33 TYR B O 1
ATOM 1594 N N . LYS B 1 34 ? -1.965 19.719 -1.961 1 72.38 34 LYS B N 1
ATOM 1595 C CA . LYS B 1 34 ? -2.836 20.266 -2.998 1 72.38 34 LYS B CA 1
ATOM 1596 C C . LYS B 1 34 ? -4.109 19.438 -3.143 1 72.38 34 LYS B C 1
ATOM 1598 O O . LYS B 1 34 ? -5.176 19.969 -3.443 1 72.38 34 LYS B O 1
ATOM 1603 N N . GLY B 1 35 ? -4.055 18.234 -2.875 1 74.81 35 GLY B N 1
ATOM 1604 C CA . GLY B 1 35 ? -5.195 17.359 -3.053 1 74.81 35 GLY B CA 1
ATOM 1605 C C . GLY B 1 35 ? -6.293 17.594 -2.033 1 74.81 35 GLY B C 1
ATOM 1606 O O . GLY B 1 35 ? -7.445 17.203 -2.252 1 74.81 35 GLY B O 1
ATOM 1607 N N . SER B 1 36 ? -5.871 18.234 -0.978 1 79.62 36 SER B N 1
ATOM 1608 C CA . SER B 1 36 ? -6.914 18.5 0.009 1 79.62 36 SER B CA 1
ATOM 1609 C C . SER B 1 36 ? -7.734 19.719 -0.372 1 79.62 36 SER B C 1
ATOM 1611 O O . SER B 1 36 ? -7.258 20.859 -0.266 1 79.62 36 SER B O 1
ATOM 1613 N N . GLY B 1 37 ? -8.922 19.547 -0.914 1 76.56 37 GLY B N 1
ATOM 1614 C CA . GLY B 1 37 ? -9.836 20.609 -1.312 1 76.56 37 GLY B CA 1
ATOM 1615 C C . GLY B 1 37 ? -10.555 21.25 -0.14 1 76.56 37 GLY B C 1
ATOM 1616 O O . GLY B 1 37 ? -11.5 22.016 -0.33 1 76.56 37 GLY B O 1
ATOM 1617 N N . GLY B 1 38 ? -10.133 20.812 1.09 1 80.5 38 GLY B N 1
ATOM 1618 C CA . GLY B 1 38 ? -10.703 21.438 2.27 1 80.5 38 GLY B CA 1
ATOM 1619 C C . GLY B 1 38 ? -11.82 20.625 2.896 1 80.5 38 GLY B C 1
ATOM 1620 O O . GLY B 1 38 ? -12.258 19.625 2.324 1 80.5 38 GLY B O 1
ATOM 1621 N N . ILE B 1 39 ? -12.211 21.047 4.105 1 86.81 39 ILE B N 1
ATOM 1622 C CA . ILE B 1 39 ? -13.289 20.438 4.883 1 86.81 39 ILE B CA 1
ATOM 1623 C C . ILE B 1 39 ? -14.633 21.047 4.461 1 86.81 39 ILE B C 1
ATOM 1625 O O . ILE B 1 39 ? -14.75 22.266 4.312 1 86.81 39 ILE B O 1
ATOM 1629 N N . GLN B 1 40 ? -15.586 20.219 4.324 1 83.12 40 GLN B N 1
ATOM 1630 C CA . GLN B 1 40 ? -16.875 20.656 3.785 1 83.12 40 GLN B CA 1
ATOM 1631 C C . GLN B 1 40 ? -17.75 21.234 4.883 1 83.12 40 GLN B C 1
ATOM 1633 O O . GLN B 1 40 ? -18.672 22.016 4.602 1 83.12 40 GLN B O 1
ATOM 1638 N N . GLN B 1 41 ? -17.453 20.891 6.133 1 83.94 41 GLN B N 1
ATOM 1639 C CA . GLN B 1 41 ? -18.266 21.406 7.238 1 83.94 41 GLN B CA 1
ATOM 1640 C C . GLN B 1 41 ? -17.781 22.797 7.672 1 83.94 41 GLN B C 1
ATOM 1642 O O . GLN B 1 41 ? -16.625 22.953 8.086 1 83.94 41 GLN B O 1
ATOM 1647 N N . LYS B 1 42 ? -18.641 23.719 7.719 1 77.38 42 LYS B N 1
ATOM 1648 C CA . LYS B 1 42 ? -18.312 25.094 8.102 1 77.38 42 LYS B CA 1
ATOM 1649 C C . LYS B 1 42 ? -18.297 25.25 9.617 1 77.38 42 LYS B C 1
ATOM 1651 O O . LYS B 1 42 ? -17.531 26.062 10.156 1 77.38 42 LYS B O 1
ATOM 1656 N N . ASP B 1 43 ? -19 24.406 10.281 1 85.69 43 ASP B N 1
ATOM 1657 C CA . ASP B 1 43 ? -19.172 24.578 11.727 1 85.69 43 ASP B CA 1
ATOM 1658 C C . ASP B 1 43 ? -18.453 23.469 12.5 1 85.69 43 ASP B C 1
ATOM 1660 O O . ASP B 1 43 ? -18.906 23.062 13.57 1 85.69 43 ASP B O 1
ATOM 1664 N N . LEU B 1 44 ? -17.406 23.016 11.898 1 87.69 44 LEU B N 1
ATOM 1665 C CA . LEU B 1 44 ? -16.672 21.953 12.578 1 87.69 44 LEU B CA 1
ATOM 1666 C C . LEU B 1 44 ? -16.062 22.453 13.883 1 87.69 44 LEU B C 1
ATOM 1668 O O . LEU B 1 44 ? -15.297 23.422 13.883 1 87.69 44 LEU B O 1
ATOM 1672 N N . LYS B 1 45 ? -16.469 21.891 15.055 1 89.56 45 LYS B N 1
ATOM 1673 C CA . LYS B 1 45 ? -15.977 22.266 16.375 1 89.56 45 LYS B CA 1
ATOM 1674 C C . LYS B 1 45 ? -14.562 21.734 16.594 1 89.56 45 LYS B C 1
ATOM 1676 O O . LYS B 1 45 ? -14.289 20.562 16.359 1 89.56 45 LYS B O 1
ATOM 1681 N N . LEU B 1 46 ? -13.703 22.656 17.016 1 90.75 46 LEU B N 1
ATOM 1682 C CA . LEU B 1 46 ? -12.32 22.281 17.297 1 90.75 46 LEU B CA 1
ATOM 1683 C C . LEU B 1 46 ? -11.984 22.516 18.766 1 90.75 46 LEU B C 1
ATOM 1685 O O . LEU B 1 46 ? -12.547 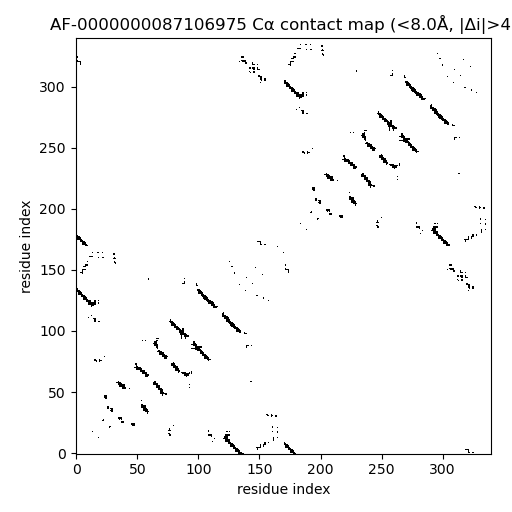23.406 19.406 1 90.75 46 LEU B O 1
ATOM 1689 N N . PRO B 1 47 ? -10.945 21.672 19.344 1 93.5 47 PRO B N 1
ATOM 1690 C CA . PRO B 1 47 ? -10.281 20.516 18.734 1 93.5 47 PRO B CA 1
ATOM 1691 C C . PRO B 1 47 ? -11.234 19.328 18.531 1 93.5 47 PRO B C 1
ATOM 1693 O O . PRO B 1 47 ? -12.203 19.188 19.281 1 93.5 47 PRO B O 1
ATOM 1696 N N . LEU B 1 48 ? -10.961 18.531 17.469 1 95.06 48 LEU B N 1
ATOM 1697 C CA . LEU B 1 48 ? -11.766 17.328 17.234 1 95.06 48 LEU B CA 1
ATOM 1698 C C . LEU B 1 48 ? -11.688 16.391 18.438 1 95.06 48 LEU B C 1
ATOM 1700 O O . LEU B 1 48 ? -10.664 16.328 19.125 1 95.06 48 LEU B O 1
ATOM 1704 N N . THR B 1 49 ? -12.766 15.719 18.703 1 95.25 49 THR B N 1
ATOM 1705 C CA . THR B 1 49 ? -12.828 14.711 19.75 1 95.25 49 THR B CA 1
ATOM 1706 C C . THR B 1 49 ? -13.242 13.359 19.188 1 95.25 49 THR B C 1
ATOM 1708 O O . THR B 1 49 ? -13.727 13.273 18.062 1 95.25 49 THR B O 1
ATOM 1711 N N . LEU B 1 50 ? -12.898 12.328 19.953 1 97.38 50 LEU B N 1
ATOM 1712 C CA . LEU B 1 50 ? -13.281 10.984 19.531 1 97.38 50 LEU B CA 1
ATOM 1713 C C . LEU B 1 50 ? -14.711 10.969 19 1 97.38 50 LEU B C 1
ATOM 1715 O O . LEU B 1 50 ? -15.617 11.523 19.609 1 97.38 50 LEU B O 1
ATOM 1719 N N . GLY B 1 51 ? -14.891 10.445 17.75 1 97.5 51 GLY B N 1
ATOM 1720 C CA . GLY B 1 51 ? -16.203 10.352 17.141 1 97.5 51 GLY B CA 1
ATOM 1721 C C . GLY B 1 51 ? -16.531 11.531 16.25 1 97.5 51 GLY B C 1
ATOM 1722 O O . GLY B 1 51 ? -17.484 11.469 15.461 1 97.5 51 GLY B O 1
ATOM 1723 N N . SER B 1 52 ? -15.758 12.664 16.375 1 96.69 52 SER B N 1
ATOM 1724 C CA . SER B 1 52 ? -15.953 13.773 15.445 1 96.69 52 SER B CA 1
ATOM 1725 C C . SER B 1 52 ? -15.922 13.281 14 1 96.69 52 SER B C 1
ATOM 1727 O O . SER B 1 52 ? -15.117 12.422 13.641 1 96.69 52 SER B O 1
ATOM 1729 N N . GLN B 1 53 ? -16.844 13.82 13.18 1 96 53 GLN B N 1
ATOM 1730 C CA . GLN B 1 53 ? -16.906 13.461 11.766 1 96 53 GLN B CA 1
ATOM 1731 C C . GLN B 1 53 ? -16.766 14.695 10.883 1 96 53 GLN B C 1
ATOM 1733 O O . GLN B 1 53 ? -17.266 15.766 11.219 1 96 53 GLN B O 1
ATOM 1738 N N . TRP B 1 54 ? -16.109 14.492 9.781 1 95.25 54 TRP B N 1
ATOM 1739 C CA . TRP B 1 54 ? -16 15.539 8.781 1 95.25 54 TRP B CA 1
ATOM 1740 C C . TRP B 1 54 ? -15.805 14.945 7.387 1 95.25 54 TRP B C 1
ATOM 1742 O O . TRP B 1 54 ? -15.414 13.781 7.25 1 95.25 54 TRP B O 1
ATOM 1752 N N . THR B 1 55 ? -16.172 15.68 6.375 1 95.44 55 THR B N 1
ATOM 1753 C CA . THR B 1 55 ? -15.984 15.266 4.992 1 95.44 55 THR B CA 1
ATOM 1754 C C . THR B 1 55 ? -14.906 16.109 4.32 1 95.44 55 THR B C 1
ATOM 1756 O O . THR B 1 55 ? -14.898 17.328 4.453 1 95.44 55 THR B O 1
ATOM 1759 N N . GLU B 1 56 ? -13.969 15.406 3.738 1 95 56 GLU B N 1
ATOM 1760 C CA . GLU B 1 56 ? -12.891 16.047 2.996 1 95 56 GLU B CA 1
ATOM 1761 C C . GLU B 1 56 ? -13.094 15.906 1.491 1 95 56 GLU B C 1
ATOM 1763 O O . GLU B 1 56 ? -13.477 14.836 1.01 1 95 56 GLU B O 1
ATOM 1768 N N . LYS B 1 57 ? -12.938 17.031 0.819 1 94.5 57 LYS B N 1
ATOM 1769 C CA . LYS B 1 57 ? -12.812 17 -0.636 1 94.5 57 LYS B CA 1
ATOM 1770 C C . LYS B 1 57 ? -11.375 16.734 -1.062 1 94.5 57 LYS B C 1
ATOM 1772 O O . LYS B 1 57 ? -10.445 17.406 -0.586 1 94.5 57 LYS B O 1
ATOM 1777 N N . VAL B 1 58 ? -11.172 15.711 -1.876 1 94.19 58 VAL B N 1
ATOM 1778 C CA . VAL B 1 58 ? -9.875 15.344 -2.414 1 94.19 58 VAL B CA 1
ATOM 1779 C C . VAL B 1 58 ? -9.836 15.617 -3.916 1 94.19 58 VAL B C 1
ATOM 1781 O O . VAL B 1 58 ? -10.328 14.812 -4.715 1 94.19 58 VAL B O 1
ATOM 1784 N N . ALA B 1 59 ? -9.164 16.688 -4.293 1 93.81 59 ALA B N 1
ATOM 1785 C CA . ALA B 1 59 ? -9.078 17.062 -5.699 1 93.81 59 ALA B CA 1
ATOM 1786 C C . ALA B 1 59 ? -7.785 16.547 -6.332 1 93.81 59 ALA B C 1
ATOM 1788 O O . ALA B 1 59 ? -6.691 16.969 -5.953 1 93.81 59 ALA B O 1
ATOM 1789 N N . LEU B 1 60 ? -7.953 15.633 -7.297 1 94 60 LEU B N 1
ATOM 1790 C CA . LEU B 1 60 ? -6.824 15.164 -8.094 1 94 60 LEU B CA 1
ATOM 1791 C C . LEU B 1 60 ? -6.789 15.859 -9.453 1 94 60 LEU B C 1
ATOM 1793 O O . LEU B 1 60 ? -7.512 16.828 -9.672 1 94 60 LEU B O 1
ATOM 1797 N N . GLU B 1 61 ? -5.887 15.469 -10.273 1 90.94 61 GLU B N 1
ATOM 1798 C CA . GLU B 1 61 ? -5.672 16.141 -11.547 1 90.94 61 GLU B CA 1
ATOM 1799 C C . GLU B 1 61 ? -6.934 16.109 -12.406 1 90.94 61 GLU B C 1
ATOM 1801 O O . GLU B 1 61 ? -7.328 17.141 -12.969 1 90.94 61 GLU B O 1
ATOM 1806 N N . ASN B 1 62 ? -7.594 14.922 -12.461 1 93.44 62 ASN B N 1
ATOM 1807 C CA . ASN B 1 62 ? -8.695 14.766 -13.406 1 93.44 62 ASN B CA 1
ATOM 1808 C C . ASN B 1 62 ? -10 14.414 -12.695 1 93.44 62 ASN B C 1
ATOM 1810 O O . ASN B 1 62 ? -11.07 14.438 -13.305 1 93.44 62 ASN B O 1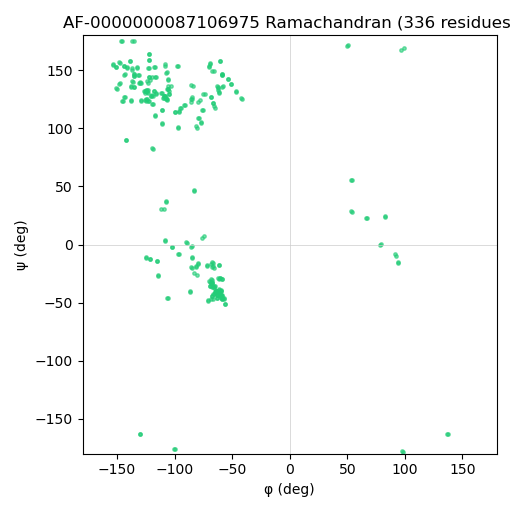
ATOM 1814 N N . ASN B 1 63 ? -9.914 14.055 -11.414 1 95.38 63 ASN B N 1
ATOM 1815 C CA . ASN B 1 63 ? -11.078 13.594 -10.664 1 95.38 63 ASN B CA 1
ATOM 1816 C C . ASN B 1 63 ? -11.117 14.195 -9.258 1 95.38 63 ASN B C 1
ATOM 1818 O O . ASN B 1 63 ? -10.078 14.617 -8.734 1 95.38 63 ASN B O 1
ATOM 1822 N N . THR B 1 64 ? -12.328 14.336 -8.797 1 96.44 64 THR B N 1
ATOM 1823 C CA . THR B 1 64 ? -12.539 14.781 -7.422 1 96.44 64 THR B CA 1
ATOM 1824 C C . THR B 1 64 ? -13.266 13.711 -6.609 1 96.44 64 THR B C 1
ATOM 1826 O O . THR B 1 64 ? -14.242 13.117 -7.082 1 96.44 64 THR B O 1
ATOM 1829 N N . TYR B 1 65 ? -12.734 13.438 -5.426 1 97.31 65 TYR B N 1
ATOM 1830 C CA . TYR B 1 65 ? -13.328 12.453 -4.527 1 97.31 65 TYR B CA 1
ATOM 1831 C C . TYR B 1 65 ? -13.68 13.086 -3.184 1 97.31 65 TYR B C 1
ATOM 1833 O O . TYR B 1 65 ? -13.266 14.211 -2.896 1 97.31 65 TYR B O 1
ATOM 1841 N N . TYR B 1 66 ? -14.492 12.359 -2.473 1 96.94 66 TYR B N 1
ATOM 1842 C CA . TYR B 1 66 ? -14.906 12.805 -1.146 1 96.94 66 TYR B CA 1
ATOM 1843 C C . TYR B 1 66 ? -14.742 11.688 -0.12 1 96.94 66 TYR B C 1
ATOM 1845 O O . TYR B 1 66 ? -15.031 10.523 -0.41 1 96.94 66 TYR B O 1
ATOM 1853 N N . ALA B 1 67 ? -14.266 12.047 1.031 1 97.06 67 ALA B N 1
ATOM 1854 C CA . ALA B 1 67 ? -14.086 11.078 2.115 1 97.06 67 ALA B CA 1
ATOM 1855 C C . ALA B 1 67 ? -14.727 11.578 3.404 1 97.06 67 ALA B C 1
ATOM 1857 O O . ALA B 1 67 ? -14.453 12.695 3.857 1 97.06 67 ALA B O 1
ATOM 1858 N N . LYS B 1 68 ? -15.578 10.781 3.922 1 97.31 68 LYS B N 1
ATOM 1859 C CA . LYS B 1 68 ? -16.125 11.062 5.25 1 97.31 68 LYS B CA 1
ATOM 1860 C C . LYS B 1 68 ? -15.297 10.375 6.336 1 97.31 68 LYS B C 1
ATOM 1862 O O . LYS B 1 68 ? -15.234 9.148 6.395 1 97.31 68 LYS B O 1
ATOM 1867 N N . TRP B 1 69 ? -14.742 11.18 7.227 1 97.5 69 TRP B N 1
ATOM 1868 C CA . TRP B 1 69 ? -13.828 10.695 8.258 1 97.5 69 TRP B CA 1
ATOM 1869 C C . TRP B 1 69 ? -14.5 10.695 9.625 1 97.5 69 TRP B C 1
ATOM 1871 O O . TRP B 1 69 ? -15.367 11.523 9.898 1 97.5 69 TRP B O 1
ATOM 1881 N N . THR B 1 70 ? -14.102 9.75 10.445 1 98.38 70 THR B N 1
ATOM 1882 C CA . THR B 1 70 ? -14.438 9.688 11.867 1 98.38 70 THR B CA 1
ATOM 1883 C C . THR B 1 70 ? -13.172 9.586 12.711 1 98.38 70 THR B C 1
ATOM 1885 O O . THR B 1 70 ? -12.344 8.703 12.5 1 98.38 70 THR B O 1
ATOM 1888 N N . LEU B 1 71 ? -13 10.516 13.648 1 98.62 71 LEU B N 1
ATOM 1889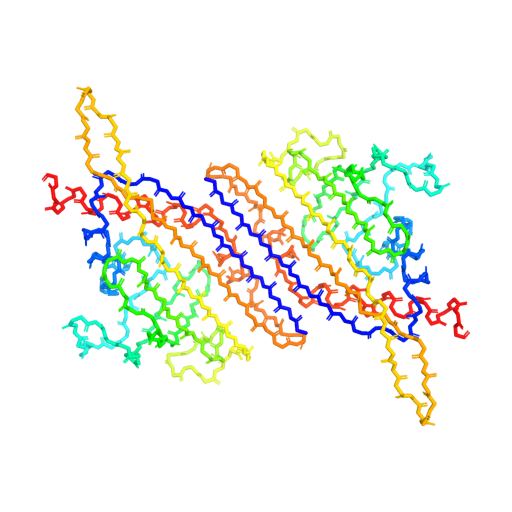 C CA . LEU B 1 71 ? -11.852 10.438 14.539 1 98.62 71 LEU B CA 1
ATOM 1890 C C . LEU B 1 71 ? -11.969 9.242 15.477 1 98.62 71 LEU B C 1
ATOM 1892 O O . LEU B 1 71 ? -12.953 9.125 16.219 1 98.62 71 LEU B O 1
ATOM 1896 N N . ILE B 1 72 ? -10.938 8.391 15.516 1 98.88 72 ILE B N 1
ATOM 1897 C CA . ILE B 1 72 ? -11.078 7.172 16.297 1 98.88 72 ILE B CA 1
ATOM 1898 C C . ILE B 1 72 ? -9.945 7.074 17.312 1 98.88 72 ILE B C 1
ATOM 1900 O O . ILE B 1 72 ? -9.977 6.23 18.219 1 98.88 72 ILE B O 1
ATOM 1904 N N . THR B 1 73 ? -8.93 7.887 17.219 1 98.81 73 THR B N 1
ATOM 1905 C CA . THR B 1 73 ? -7.852 7.973 18.203 1 98.81 73 THR B CA 1
ATOM 1906 C C . THR B 1 73 ? -7.387 9.414 18.375 1 98.81 73 THR B C 1
ATOM 1908 O O . THR B 1 73 ? -7.117 10.109 17.391 1 98.81 73 THR B O 1
ATOM 1911 N N . ALA B 1 74 ? -7.348 9.906 19.562 1 98.31 74 ALA B N 1
ATOM 1912 C CA . ALA B 1 74 ? -6.781 11.211 19.891 1 98.31 74 ALA B CA 1
ATOM 1913 C C . ALA B 1 74 ? -6.051 11.172 21.234 1 98.31 74 ALA B C 1
ATOM 1915 O O . ALA B 1 74 ? -6.633 11.477 22.281 1 98.31 74 ALA B O 1
ATOM 1916 N N . ILE B 1 75 ? -4.777 10.867 21.219 1 98 75 ILE B N 1
ATOM 1917 C CA . ILE B 1 75 ? -3.938 10.82 22.406 1 98 75 ILE B CA 1
ATOM 1918 C C . ILE B 1 75 ? -2.803 11.836 22.297 1 98 75 ILE B C 1
ATOM 1920 O O . ILE B 1 75 ? -1.706 11.492 21.828 1 98 75 ILE B O 1
ATOM 1924 N N . GLU B 1 76 ? -3.107 13.039 22.609 1 97 76 GLU B N 1
ATOM 1925 C CA . GLU B 1 76 ? -2.121 14.109 22.562 1 97 76 GLU B CA 1
ATOM 1926 C C . GLU B 1 76 ? -0.964 13.844 23.516 1 97 76 GLU B C 1
ATOM 1928 O O . GLU B 1 76 ? -1.182 13.477 24.672 1 97 76 GLU B O 1
ATOM 1933 N N . PRO B 1 77 ? 0.25 13.977 23.016 1 97.5 77 PRO B N 1
ATOM 1934 C CA . PRO B 1 77 ? 0.716 14.336 21.688 1 97.5 77 PRO B CA 1
ATOM 1935 C C . PRO B 1 77 ? 1.308 13.148 20.922 1 97.5 77 PRO B C 1
ATOM 1937 O O . PRO B 1 77 ? 2.312 13.297 20.219 1 97.5 77 PRO B O 1
ATOM 1940 N N . TRP B 1 78 ? 0.706 12.016 21.125 1 97.56 78 TRP B N 1
ATOM 1941 C CA . TRP B 1 78 ? 1.367 10.773 20.734 1 97.56 78 TRP B CA 1
ATOM 1942 C C . TRP B 1 78 ? 0.725 10.188 19.484 1 97.56 78 TRP B C 1
ATOM 1944 O O . TRP B 1 78 ? 1.424 9.781 18.547 1 97.56 78 TRP B O 1
ATOM 1954 N N . LYS B 1 79 ? -0.501 10.148 19.453 1 98.69 79 LYS B N 1
ATOM 1955 C CA . LYS B 1 79 ? -1.164 9.375 18.406 1 98.69 79 LYS B CA 1
ATOM 1956 C C . LYS B 1 79 ? -2.498 10.008 18.016 1 98.69 79 LYS B C 1
ATOM 1958 O O . LYS B 1 79 ? -3.24 10.484 18.875 1 98.69 79 LYS B O 1
ATOM 1963 N N . TRP B 1 80 ? -2.848 10.078 16.734 1 98.81 80 TRP B N 1
ATOM 1964 C CA . TRP B 1 80 ? -4.07 10.594 16.125 1 98.81 80 TRP B CA 1
ATOM 1965 C C . TRP B 1 80 ? -4.453 9.789 14.891 1 98.81 80 TRP B C 1
ATOM 1967 O O . TRP B 1 80 ? -3.619 9.555 14.016 1 98.81 80 TRP B O 1
ATOM 1977 N N . SER B 1 81 ? -5.715 9.195 14.844 1 98.88 81 SER B N 1
ATOM 1978 C CA . SER B 1 81 ? -6.113 8.438 13.656 1 98.88 81 SER B CA 1
ATOM 1979 C C . SER B 1 81 ? -7.598 8.633 13.359 1 98.88 81 SER B C 1
ATOM 1981 O O . SER B 1 81 ? -8.383 8.938 14.25 1 98.88 81 SER B O 1
ATOM 1983 N N . PHE B 1 82 ? -7.934 8.492 12.133 1 98.62 82 PHE B N 1
ATOM 1984 C CA . PHE B 1 82 ? -9.305 8.672 11.664 1 98.62 82 PHE B CA 1
ATOM 1985 C C . PHE B 1 82 ? -9.648 7.637 10.594 1 98.62 82 PHE B C 1
ATOM 1987 O O . PHE B 1 82 ? -8.758 7.094 9.945 1 98.62 82 PHE B O 1
ATOM 1994 N N . LEU B 1 83 ? -10.898 7.328 10.508 1 98.81 83 LEU B N 1
ATOM 1995 C CA . LEU B 1 83 ? -11.43 6.176 9.789 1 98.81 83 LEU B CA 1
ATOM 1996 C C . LEU B 1 83 ? -12.492 6.609 8.781 1 98.81 83 LEU B C 1
ATOM 1998 O O . LEU B 1 83 ? -13.32 7.469 9.078 1 98.81 83 LEU B O 1
ATOM 2002 N N . GLN B 1 84 ? -12.398 6.141 7.621 1 98.81 84 GLN B N 1
ATOM 2003 C CA . GLN B 1 84 ? -13.523 6.129 6.695 1 98.81 84 GLN B CA 1
ATOM 2004 C C . GLN B 1 84 ? -14.109 4.73 6.566 1 98.81 84 GLN B C 1
ATOM 2006 O O . GLN B 1 84 ? -13.383 3.76 6.336 1 98.81 84 GLN B O 1
ATOM 2011 N N . GLU B 1 85 ? -15.414 4.617 6.711 1 98.5 85 GLU B N 1
ATOM 2012 C CA . GLU B 1 85 ? -16.156 3.385 6.453 1 98.5 85 GLU B CA 1
ATOM 2013 C C . GLU B 1 85 ? -16.984 3.498 5.176 1 98.5 85 GLU B C 1
ATOM 2015 O O . GLU B 1 85 ? -17.797 4.422 5.031 1 98.5 85 GLU B O 1
ATOM 2020 N N . ASN B 1 86 ? -16.781 2.545 4.262 1 98.25 86 ASN B N 1
ATOM 2021 C CA . ASN B 1 86 ? -17.5 2.5 2.988 1 98.25 86 ASN B CA 1
ATOM 2022 C C . ASN B 1 86 ? -17.438 3.842 2.266 1 98.25 86 ASN B C 1
ATOM 2024 O O . ASN B 1 86 ? -16.906 4.816 2.797 1 98.25 86 ASN B O 1
ATOM 2028 N N . GLY B 1 87 ? -17.906 3.826 1.041 1 98.31 87 GLY B N 1
ATOM 2029 C CA . GLY B 1 87 ? -17.891 5.035 0.231 1 98.31 87 GLY B CA 1
ATOM 2030 C C . GLY B 1 87 ? -16.484 5.496 -0.114 1 98.31 87 GLY B C 1
ATOM 2031 O O . GLY B 1 87 ? -16.25 6.695 -0.279 1 98.31 87 GLY B O 1
ATOM 2032 N N . ILE B 1 88 ? -15.523 4.629 -0.085 1 98.62 88 ILE B N 1
ATOM 2033 C CA . ILE B 1 88 ? -14.148 4.988 -0.422 1 98.62 88 ILE B CA 1
ATOM 2034 C C . ILE B 1 88 ? -14.062 5.352 -1.901 1 98.62 88 ILE B C 1
ATOM 2036 O O . ILE B 1 88 ? -14.422 4.551 -2.768 1 98.62 88 ILE B O 1
ATOM 2040 N N . GLY B 1 89 ? -13.617 6.539 -2.201 1 97.81 89 GLY B N 1
ATOM 2041 C CA . GLY B 1 89 ? -13.562 7.031 -3.568 1 97.81 89 GLY B CA 1
ATOM 2042 C C . GLY B 1 89 ? -14.891 7.586 -4.055 1 97.81 89 GLY B C 1
ATOM 2043 O O . GLY B 1 89 ? -15.188 7.539 -5.25 1 97.81 89 GLY B O 1
ATOM 2044 N N . ALA B 1 90 ? -15.742 8.016 -3.152 1 98.25 90 ALA B N 1
ATOM 2045 C CA . ALA B 1 90 ? -17 8.633 -3.547 1 98.25 90 ALA B CA 1
ATOM 2046 C C . ALA B 1 90 ? -16.766 9.867 -4.418 1 98.25 90 ALA B C 1
ATOM 2048 O O . ALA B 1 90 ? -15.844 10.641 -4.164 1 98.25 90 ALA B O 1
ATOM 2049 N N . THR B 1 91 ? -17.688 10.109 -5.375 1 97.81 91 THR B N 1
ATOM 2050 C CA . THR B 1 91 ? -17.5 11.203 -6.32 1 97.81 91 THR B CA 1
ATOM 2051 C C . THR B 1 91 ? -18.469 12.344 -6.031 1 97.81 91 THR B C 1
ATOM 2053 O O . THR B 1 91 ? -18.562 13.297 -6.801 1 97.81 91 THR B O 1
ATOM 2056 N N . ASP B 1 92 ? -19.266 12.164 -4.926 1 95.88 92 ASP B N 1
ATOM 2057 C CA . ASP B 1 92 ? -20.172 13.227 -4.484 1 95.88 92 ASP B CA 1
ATOM 2058 C C . ASP B 1 92 ? -20.047 13.461 -2.98 1 95.88 92 ASP B C 1
ATOM 2060 O O . ASP B 1 92 ? -19.734 12.539 -2.227 1 95.88 92 ASP B O 1
ATOM 2064 N N . GLY B 1 93 ? -20.359 14.703 -2.559 1 93.25 93 GLY B N 1
ATOM 2065 C CA . GLY B 1 93 ? -20.156 15.133 -1.184 1 93.25 93 GLY B CA 1
ATOM 2066 C C . GLY B 1 93 ? -21.062 14.422 -0.198 1 93.25 93 GLY B C 1
ATOM 2067 O O . GLY B 1 93 ? -20.781 14.391 1.002 1 93.25 93 GLY B O 1
ATOM 2068 N N . ALA B 1 94 ? -22.172 13.828 -0.727 1 95.38 94 ALA B N 1
ATOM 2069 C CA . ALA B 1 94 ? -23.109 13.109 0.133 1 95.38 94 ALA B CA 1
ATOM 2070 C C . ALA B 1 94 ? -22.656 11.664 0.342 1 95.38 94 ALA B C 1
ATOM 2072 O O . ALA B 1 94 ? -23.281 10.922 1.104 1 95.38 94 ALA B O 1
ATOM 2073 N N . ILE B 1 95 ? -21.547 11.273 -0.292 1 97 95 ILE B N 1
ATOM 2074 C CA . ILE B 1 95 ? -20.953 9.945 -0.19 1 97 95 ILE B CA 1
ATOM 2075 C C . ILE B 1 95 ? -22 8.883 -0.521 1 97 95 ILE B C 1
ATOM 2077 O O . ILE B 1 95 ? -22.203 7.938 0.244 1 97 95 ILE B O 1
ATOM 2081 N N . THR B 1 96 ? -22.641 8.992 -1.755 1 97.56 96 THR B N 1
ATOM 2082 C CA . THR B 1 96 ? -23.703 8.078 -2.145 1 97.56 96 THR B CA 1
ATOM 2083 C C . THR B 1 96 ? -23.156 6.945 -3.014 1 97.56 96 THR B C 1
ATOM 2085 O O . THR B 1 96 ? -23.906 6.039 -3.398 1 97.56 96 THR B O 1
ATOM 2088 N N . ASP B 1 97 ? -21.906 7.062 -3.396 1 97.88 97 ASP B N 1
ATOM 2089 C CA . ASP B 1 97 ? -21.234 6.031 -4.18 1 97.88 97 ASP B CA 1
ATOM 2090 C C . ASP B 1 97 ? -19.891 5.656 -3.561 1 97.88 97 ASP B C 1
ATOM 2092 O O . ASP B 1 97 ? -19.672 5.832 -2.357 1 97.88 97 ASP B O 1
ATOM 2096 N N . GLY B 1 98 ? -19 5.02 -4.246 1 97.69 98 GLY B N 1
ATOM 2097 C CA . GLY B 1 98 ? -17.75 4.508 -3.721 1 97.69 98 GLY B CA 1
ATOM 2098 C C . GLY B 1 98 ? -17.797 3.035 -3.367 1 97.69 98 GLY B C 1
ATOM 2099 O O . GLY B 1 98 ? -18.781 2.357 -3.654 1 97.69 98 GLY B O 1
ATOM 2100 N N . VAL B 1 99 ? -16.734 2.611 -2.879 1 97.75 99 VAL B N 1
ATOM 2101 C CA . VAL B 1 99 ? -16.641 1.172 -2.656 1 97.75 99 VAL B CA 1
ATOM 2102 C C . VAL B 1 99 ? -16.703 0.876 -1.158 1 97.75 99 VAL B C 1
ATOM 2104 O O . VAL B 1 99 ? -16.359 1.732 -0.337 1 97.75 99 VAL B O 1
ATOM 2107 N N . ASP B 1 100 ? -17.156 -0.313 -0.849 1 98.12 100 ASP B N 1
ATOM 2108 C CA . ASP B 1 100 ? -17.172 -0.772 0.536 1 98.12 100 ASP B CA 1
ATOM 2109 C C . ASP B 1 100 ? -15.758 -1.025 1.054 1 98.12 100 ASP B C 1
ATOM 2111 O O . ASP B 1 100 ? -14.859 -1.342 0.278 1 98.12 100 ASP B O 1
ATOM 2115 N N . GLY B 1 101 ? -15.57 -0.907 2.383 1 98.5 101 GLY B N 1
ATOM 2116 C CA . GLY B 1 101 ? -14.297 -1.147 3.053 1 98.5 101 GLY B CA 1
ATOM 2117 C C . GLY B 1 101 ? -13.969 -0.1 4.102 1 98.5 101 GLY B C 1
ATOM 2118 O O . GLY B 1 101 ? -14.867 0.578 4.609 1 98.5 101 GLY B O 1
ATOM 2119 N N . THR B 1 102 ? -12.727 -0.067 4.48 1 98.81 102 THR B N 1
ATOM 2120 C CA . THR B 1 102 ? -12.281 0.931 5.445 1 98.81 102 THR B CA 1
ATOM 2121 C C . THR B 1 102 ? -10.961 1.563 5.008 1 98.81 102 THR B C 1
ATOM 2123 O O . THR B 1 102 ? -10.141 0.91 4.363 1 98.81 102 THR B O 1
ATOM 2126 N N . THR B 1 103 ? -10.797 2.746 5.27 1 98.81 103 THR B N 1
ATOM 2127 C CA . THR B 1 103 ? -9.523 3.461 5.215 1 98.81 103 THR B CA 1
ATOM 2128 C C . THR B 1 103 ? -9.172 4.043 6.578 1 98.81 103 THR B C 1
ATOM 2130 O O . THR B 1 103 ? -9.992 4.73 7.199 1 98.81 103 THR B O 1
ATOM 2133 N N . VAL B 1 104 ? -8.008 3.766 7.047 1 98.94 104 VAL B N 1
ATOM 2134 C CA . VAL B 1 104 ? -7.508 4.383 8.273 1 98.94 104 VAL B CA 1
ATOM 2135 C C . VAL B 1 104 ? -6.242 5.184 7.965 1 98.94 104 VAL B C 1
ATOM 2137 O O . VAL B 1 104 ? -5.34 4.691 7.277 1 98.94 104 VAL B O 1
ATOM 2140 N N . ILE B 1 105 ? -6.242 6.387 8.367 1 98.75 105 ILE B N 1
ATOM 2141 C CA . ILE B 1 105 ? -5.023 7.184 8.398 1 98.75 105 ILE B CA 1
ATOM 2142 C C . ILE B 1 105 ? -4.586 7.414 9.844 1 98.75 105 ILE B C 1
ATOM 2144 O O . ILE B 1 105 ? -5.383 7.867 10.672 1 98.75 105 ILE B O 1
ATOM 2148 N N . GLU B 1 106 ? -3.354 7.074 10.117 1 98.88 106 GLU B N 1
ATOM 2149 C CA . GLU B 1 106 ? -2.807 7.148 11.469 1 98.88 106 GLU B CA 1
ATOM 2150 C C . GLU B 1 106 ? -1.553 8.016 11.508 1 98.88 106 GLU B C 1
ATOM 2152 O O . GLU B 1 106 ? -0.667 7.879 10.664 1 98.88 106 GLU B O 1
ATOM 2157 N N . TYR B 1 107 ? -1.537 8.906 12.438 1 98.81 107 TYR B N 1
ATOM 2158 C CA . TYR B 1 107 ? -0.367 9.703 12.781 1 98.81 107 TYR B CA 1
ATOM 2159 C C . TYR B 1 107 ? 0.245 9.242 14.102 1 98.81 107 TYR B C 1
ATOM 2161 O O . TYR B 1 107 ? -0.468 9.039 15.086 1 98.81 107 TYR B O 1
ATOM 2169 N N . VAL B 1 108 ? 1.531 9.094 14.125 1 98.94 108 VAL B N 1
ATOM 2170 C CA . VAL B 1 108 ? 2.293 8.82 15.344 1 98.94 108 VAL B CA 1
ATOM 2171 C C . VAL B 1 108 ? 3.389 9.875 15.508 1 98.94 108 VAL B C 1
ATOM 2173 O O . VAL B 1 108 ? 4.102 10.195 14.555 1 98.94 108 VAL B O 1
ATOM 2176 N N . PHE B 1 109 ? 3.465 10.406 16.703 1 98.81 109 PHE B N 1
ATOM 2177 C CA . PHE B 1 109 ? 4.43 11.445 17.031 1 98.81 109 PHE B CA 1
ATOM 2178 C C . PHE B 1 109 ? 5.402 10.961 18.109 1 98.81 109 PHE B C 1
ATOM 2180 O O . PHE B 1 109 ? 5.031 10.836 19.266 1 98.81 109 PHE B O 1
ATOM 2187 N N . GLN B 1 110 ? 6.602 10.781 17.734 1 98.62 110 GLN B N 1
ATOM 2188 C CA . GLN B 1 110 ? 7.605 10.312 18.672 1 98.62 110 GLN B CA 1
ATOM 2189 C C . GLN B 1 110 ? 8.594 11.422 19.031 1 98.62 110 GLN B C 1
ATOM 2191 O O . GLN B 1 110 ? 9.156 12.062 18.156 1 98.62 110 GLN B O 1
ATOM 2196 N N . LYS B 1 111 ? 8.734 11.586 20.312 1 97.94 111 LYS B N 1
ATOM 2197 C CA . LYS B 1 111 ? 9.742 12.539 20.766 1 97.94 111 LYS B CA 1
ATOM 2198 C C . LYS B 1 111 ? 11.125 12.156 20.25 1 97.94 111 LYS B C 1
ATOM 2200 O O . LYS B 1 111 ? 11.484 10.977 20.234 1 97.94 111 LYS B O 1
ATOM 2205 N N . ALA B 1 112 ? 11.828 13.18 19.766 1 97.69 112 ALA B N 1
ATOM 2206 C CA . ALA B 1 112 ? 13.188 12.984 19.281 1 97.69 112 ALA B CA 1
ATOM 2207 C C . ALA B 1 112 ? 14.047 14.211 19.562 1 97.69 112 ALA B C 1
ATOM 2209 O O . ALA B 1 112 ? 13.594 15.156 20.219 1 97.69 112 ALA B O 1
ATOM 2210 N N . GLU B 1 113 ? 15.297 14.133 19.266 1 96.94 113 GLU B N 1
ATOM 2211 C CA . GLU B 1 113 ? 16.234 15.242 19.375 1 96.94 113 GLU B CA 1
ATOM 2212 C C . GLU B 1 113 ? 17.062 15.383 18.094 1 96.94 113 GLU B C 1
ATOM 2214 O O . GLU B 1 113 ? 17.312 14.406 17.391 1 96.94 113 GLU B O 1
ATOM 2219 N N . MET B 1 114 ? 17.344 16.609 17.828 1 94.62 114 MET B N 1
ATOM 2220 C CA . MET B 1 114 ? 18.219 16.922 16.703 1 94.62 114 MET B CA 1
ATOM 2221 C C . MET B 1 114 ? 19.344 17.859 17.141 1 94.62 114 MET B C 1
ATOM 2223 O O . MET B 1 114 ? 19.156 18.703 18.016 1 94.62 114 MET B O 1
ATOM 2227 N N . GLU B 1 115 ? 20.5 17.625 16.672 1 92.12 115 GLU B N 1
ATOM 2228 C CA . GLU B 1 115 ? 21.625 18.531 16.938 1 92.12 115 GLU B CA 1
ATOM 2229 C C . GLU B 1 115 ? 21.781 19.547 15.812 1 92.12 115 GLU B C 1
ATOM 2231 O O . GLU B 1 115 ? 22.016 19.172 14.656 1 92.12 115 GLU B O 1
ATOM 2236 N N . ILE B 1 116 ? 21.625 20.719 16.156 1 86.38 116 ILE B N 1
ATOM 2237 C CA . ILE B 1 116 ? 21.828 21.797 15.203 1 86.38 116 ILE B CA 1
ATOM 2238 C C . ILE B 1 116 ? 22.875 22.766 15.742 1 86.38 116 ILE B C 1
ATOM 2240 O O . ILE B 1 116 ? 22.656 23.406 16.781 1 86.38 116 ILE B O 1
ATOM 2244 N N . GLY B 1 117 ? 23.906 23 15.008 1 89.44 117 GLY B N 1
ATOM 2245 C CA . GLY B 1 117 ? 24.953 23.906 15.438 1 89.44 117 GLY B CA 1
ATOM 2246 C C . GLY B 1 117 ? 25.531 23.562 16.797 1 89.44 117 GLY B C 1
ATOM 2247 O O . GLY B 1 117 ? 25.781 24.438 17.625 1 89.44 117 GLY B O 1
ATOM 2248 N N . GLY B 1 118 ? 25.469 22.359 17.109 1 90.75 118 GLY B N 1
ATOM 2249 C CA . GLY B 1 118 ? 26.062 21.938 18.375 1 90.75 118 GLY B CA 1
ATOM 2250 C C . GLY B 1 118 ? 25.078 21.938 19.531 1 90.75 118 GLY B C 1
ATOM 2251 O O . GLY B 1 118 ? 25.422 21.562 20.656 1 90.75 118 GLY B O 1
ATOM 2252 N N . THR B 1 119 ? 23.969 22.453 19.359 1 92.69 119 THR B N 1
ATOM 2253 C CA . THR B 1 119 ? 22.953 22.484 20.406 1 92.69 119 THR B CA 1
ATOM 2254 C C . THR B 1 119 ? 21.875 21.438 20.156 1 92.69 119 THR B C 1
ATOM 2256 O O . THR B 1 119 ? 21.406 21.297 19.016 1 92.69 119 THR B O 1
ATOM 2259 N N . LYS B 1 120 ? 21.516 20.766 21.219 1 93.88 120 LYS B N 1
ATOM 2260 C CA . LYS B 1 120 ? 20.438 19.797 21.156 1 93.88 120 LYS B CA 1
ATOM 2261 C C . LYS B 1 120 ? 19.078 20.484 21.203 1 93.88 120 LYS B C 1
ATOM 2263 O O . LYS B 1 120 ? 18.828 21.328 22.078 1 93.88 120 LYS B O 1
ATOM 2268 N N . LYS B 1 121 ? 18.359 20.203 20.188 1 94.56 121 LYS B N 1
ATOM 2269 C CA . LYS B 1 121 ? 17.016 20.766 20.125 1 94.56 121 LYS B CA 1
ATOM 2270 C C . LYS B 1 121 ? 15.969 19.656 20.062 1 94.56 121 LYS B C 1
ATOM 2272 O O . LYS B 1 121 ? 16.188 18.609 19.453 1 94.56 121 LYS B O 1
ATOM 2277 N N . GLU B 1 122 ? 14.852 19.891 20.703 1 95.81 122 GLU B N 1
ATOM 2278 C CA . GLU B 1 122 ? 13.742 18.953 20.625 1 95.81 122 GLU B CA 1
ATOM 2279 C C . GLU B 1 122 ? 13.219 18.828 19.203 1 95.81 122 GLU B C 1
ATOM 2281 O O . GLU B 1 122 ? 13.164 19.812 18.453 1 95.81 122 GLU B O 1
ATOM 2286 N N . ALA B 1 123 ? 12.961 17.609 18.781 1 97.81 123 ALA B N 1
ATOM 2287 C CA . ALA B 1 123 ? 12.438 17.266 17.453 1 97.81 123 ALA B CA 1
ATOM 2288 C C . ALA B 1 123 ? 11.344 16.203 17.562 1 97.81 123 ALA B C 1
ATOM 2290 O O . ALA B 1 123 ? 10.984 15.773 18.656 1 97.81 123 ALA B O 1
ATOM 2291 N N . CYS B 1 124 ? 10.75 15.906 16.453 1 98.44 124 CYS B N 1
ATOM 2292 C CA . CYS B 1 124 ? 9.656 14.938 16.406 1 98.44 124 CYS B CA 1
ATOM 2293 C C . CYS B 1 124 ? 9.797 14.023 15.195 1 98.44 124 CYS B C 1
ATOM 2295 O O . CYS B 1 124 ? 9.945 14.492 14.07 1 98.44 124 CYS B O 1
ATOM 2297 N N . ILE B 1 125 ? 9.828 12.703 15.445 1 98.62 125 ILE B N 1
ATOM 2298 C CA . ILE B 1 125 ? 9.594 11.781 14.344 1 98.62 125 ILE B CA 1
ATOM 2299 C C . ILE B 1 125 ? 8.094 11.672 14.062 1 98.62 125 ILE B C 1
ATOM 2301 O O . ILE B 1 125 ? 7.336 11.188 14.906 1 98.62 125 ILE B O 1
ATOM 2305 N N . PHE B 1 126 ? 7.699 12.227 12.969 1 98.81 126 PHE B N 1
ATOM 2306 C CA . PHE B 1 126 ? 6.301 12.227 12.555 1 98.81 126 PHE B CA 1
ATOM 2307 C C . PHE B 1 126 ? 6.047 11.133 11.516 1 98.81 126 PHE B C 1
ATOM 2309 O O . PHE B 1 126 ? 6.578 11.195 10.406 1 98.81 126 PHE B O 1
ATOM 2316 N N . LYS B 1 127 ? 5.254 10.133 11.852 1 98.81 127 LYS B N 1
ATOM 2317 C CA . LYS B 1 127 ? 4.922 9.016 10.969 1 98.81 127 LYS B CA 1
ATOM 2318 C C . LYS B 1 127 ? 3.455 9.062 10.547 1 98.81 127 LYS B C 1
ATOM 2320 O O . LYS B 1 127 ? 2.574 9.289 11.383 1 98.81 127 LYS B O 1
ATOM 2325 N N . ARG B 1 128 ? 3.215 8.953 9.289 1 98.81 128 ARG B N 1
ATOM 2326 C CA . ARG B 1 128 ? 1.872 8.805 8.734 1 98.81 128 ARG B CA 1
ATOM 2327 C C . ARG B 1 128 ? 1.719 7.457 8.031 1 98.81 128 ARG B C 1
ATOM 2329 O O . ARG B 1 128 ? 2.578 7.062 7.242 1 98.81 128 ARG B O 1
ATOM 2336 N N . THR B 1 129 ? 0.656 6.695 8.344 1 98.88 129 THR B N 1
ATOM 2337 C CA . THR B 1 129 ? 0.302 5.445 7.676 1 98.88 129 THR B CA 1
ATOM 2338 C C . THR B 1 129 ? -1.125 5.504 7.137 1 98.88 129 THR B C 1
ATOM 2340 O O . THR B 1 129 ? -2.055 5.863 7.867 1 98.88 129 THR B O 1
ATOM 2343 N N . LEU B 1 130 ? -1.302 5.254 5.863 1 98.88 130 LEU B N 1
ATOM 2344 C CA . LEU B 1 130 ? -2.607 5.066 5.242 1 98.88 130 LEU B CA 1
ATOM 2345 C C . LEU B 1 130 ? -2.84 3.596 4.906 1 98.88 130 LEU B C 1
ATOM 2347 O O . LEU B 1 130 ? -1.997 2.957 4.273 1 98.88 130 LEU B O 1
ATOM 2351 N N . SER B 1 131 ? -3.934 3.031 5.41 1 98.88 131 SER B N 1
ATOM 2352 C CA . SER B 1 131 ? -4.289 1.641 5.145 1 98.88 131 SER B CA 1
ATOM 2353 C C . SER B 1 131 ? -5.707 1.53 4.586 1 98.88 131 SER B C 1
ATOM 2355 O O . SER B 1 131 ? -6.645 2.109 5.137 1 98.88 131 SER B O 1
ATOM 2357 N N . ILE B 1 132 ? -5.844 0.82 3.535 1 98.94 132 ILE B N 1
ATOM 2358 C CA . ILE B 1 132 ? -7.141 0.563 2.916 1 98.94 132 ILE B CA 1
ATOM 2359 C C . ILE B 1 132 ? -7.43 -0.936 2.928 1 98.94 132 ILE B C 1
ATOM 2361 O O . ILE B 1 132 ? -6.625 -1.734 2.445 1 98.94 132 ILE B O 1
ATOM 2365 N N . ASP B 1 133 ? -8.516 -1.318 3.561 1 98.75 133 ASP B N 1
ATOM 2366 C CA . ASP B 1 133 ? -9 -2.693 3.637 1 98.75 133 ASP B CA 1
ATOM 2367 C C . ASP B 1 133 ? -10.289 -2.869 2.834 1 98.75 133 ASP B C 1
ATOM 2369 O O . ASP B 1 133 ? -11.305 -2.24 3.135 1 98.75 133 ASP B O 1
ATOM 2373 N N . LEU B 1 134 ? -10.258 -3.654 1.807 1 98.56 134 LEU B N 1
ATOM 2374 C CA . LEU B 1 134 ? -11.383 -3.83 0.899 1 98.56 134 LEU B CA 1
ATOM 2375 C C . LEU B 1 134 ? -11.898 -5.266 0.941 1 98.56 134 LEU B C 1
ATOM 2377 O O . LEU B 1 134 ? -11.109 -6.207 1.076 1 98.56 134 LEU B O 1
ATOM 2381 N N . PRO B 1 135 ? -13.227 -5.457 0.812 1 97.88 135 PRO B N 1
ATOM 2382 C CA . PRO B 1 135 ? -13.711 -6.809 0.534 1 97.88 135 PRO B CA 1
ATOM 2383 C C . PRO B 1 135 ? -13.164 -7.371 -0.778 1 97.88 135 PRO B C 1
ATOM 2385 O O . PRO B 1 135 ? -12.688 -6.617 -1.626 1 97.88 135 PRO B O 1
ATOM 2388 N N . ARG B 1 136 ? -13.18 -8.719 -0.87 1 97.06 136 ARG B N 1
ATOM 2389 C CA . ARG B 1 136 ? -12.727 -9.375 -2.094 1 97.06 136 ARG B CA 1
ATOM 2390 C C . ARG B 1 136 ? -13.336 -8.711 -3.324 1 97.06 136 ARG B C 1
ATOM 2392 O O . ARG B 1 136 ? -14.523 -8.391 -3.34 1 97.06 136 ARG B O 1
ATOM 2399 N N . ASN B 1 137 ? -12.547 -8.391 -4.32 1 95.25 137 ASN B N 1
ATOM 2400 C CA . ASN B 1 137 ? -12.875 -7.824 -5.621 1 95.25 137 ASN B CA 1
ATOM 2401 C C . ASN B 1 137 ? -13.125 -6.32 -5.527 1 95.25 137 ASN B C 1
ATOM 2403 O O . ASN B 1 137 ? -13.492 -5.684 -6.516 1 95.25 137 ASN B O 1
ATOM 2407 N N . GLY B 1 138 ? -13.016 -5.719 -4.312 1 96.56 138 GLY B N 1
ATOM 2408 C CA . GLY B 1 138 ? -13.07 -4.266 -4.215 1 96.56 138 GLY B CA 1
ATOM 2409 C C . GLY B 1 138 ? -11.938 -3.574 -4.949 1 96.56 138 GLY B C 1
ATOM 2410 O O . GLY B 1 138 ? -10.789 -4.008 -4.879 1 96.56 138 GLY B O 1
ATOM 2411 N N . THR B 1 139 ? -12.281 -2.543 -5.727 1 96.06 139 THR B N 1
ATOM 2412 C CA . THR B 1 139 ? -11.273 -1.815 -6.496 1 96.06 139 THR B CA 1
ATOM 2413 C C . THR B 1 139 ? -11.5 -0.309 -6.391 1 96.06 139 THR B C 1
ATOM 2415 O O . THR B 1 139 ? -12.641 0.155 -6.406 1 96.06 139 THR B O 1
ATOM 2418 N N . LEU B 1 140 ? -10.438 0.416 -6.262 1 97.81 140 LEU B N 1
ATOM 2419 C CA . LEU B 1 140 ? -10.445 1.873 -6.328 1 97.81 140 LEU B CA 1
ATOM 2420 C C . LEU B 1 140 ? -10.062 2.357 -7.723 1 97.81 140 LEU B C 1
ATOM 2422 O O . LEU B 1 140 ? -9.375 1.648 -8.461 1 97.81 140 LEU B O 1
ATOM 2426 N N . PRO B 1 141 ? -10.594 3.59 -8.016 1 96.69 141 PRO B N 1
ATOM 2427 C CA . PRO B 1 141 ? -10 4.191 -9.211 1 96.69 141 PRO B CA 1
ATOM 2428 C C . PRO B 1 141 ? -8.477 4.254 -9.148 1 96.69 141 PRO B C 1
ATOM 2430 O O . PRO B 1 141 ? -7.91 4.527 -8.086 1 96.69 141 PRO B O 1
ATOM 2433 N N . GLU B 1 142 ? -7.855 4.023 -10.312 1 96.44 142 GLU B N 1
ATOM 2434 C CA . GLU B 1 142 ? -6.402 3.869 -10.352 1 96.44 142 GLU B CA 1
ATOM 2435 C C . GLU B 1 142 ? -5.699 5.137 -9.875 1 96.44 142 GLU B C 1
ATOM 2437 O O . GLU B 1 142 ? -4.688 5.062 -9.172 1 96.44 142 GLU B O 1
ATOM 2442 N N . ASP B 1 143 ? -6.168 6.285 -10.266 1 96.5 143 ASP B N 1
ATOM 2443 C CA . ASP B 1 143 ? -5.5 7.523 -9.875 1 96.5 143 ASP B CA 1
ATOM 2444 C C . ASP B 1 143 ? -5.586 7.746 -8.367 1 96.5 143 ASP B C 1
ATOM 2446 O O . ASP B 1 143 ? -4.625 8.195 -7.746 1 96.5 143 ASP B O 1
ATOM 2450 N N . LEU B 1 144 ? -6.742 7.371 -7.754 1 97.38 144 LEU B N 1
ATOM 2451 C CA . LEU B 1 144 ? -6.902 7.488 -6.309 1 97.38 144 LEU B CA 1
ATOM 2452 C C . LEU B 1 144 ? -5.98 6.516 -5.578 1 97.38 144 LEU B C 1
ATOM 2454 O O . LEU B 1 144 ? -5.305 6.891 -4.621 1 97.38 144 LEU B O 1
AT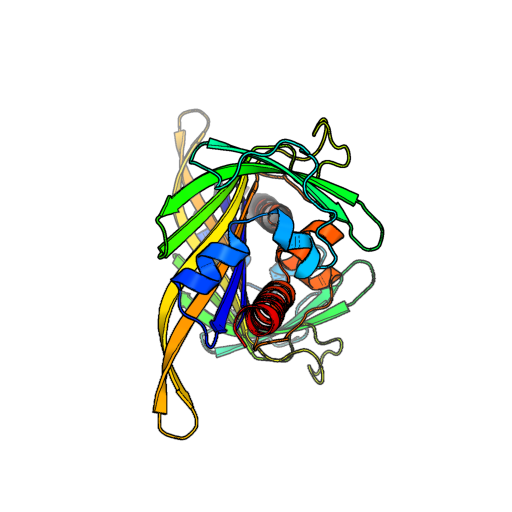OM 2458 N N . LEU B 1 145 ? -5.957 5.293 -6.105 1 98.25 145 LEU B N 1
ATOM 2459 C CA . LEU B 1 145 ? -5.094 4.293 -5.488 1 98.25 145 LEU B CA 1
ATOM 2460 C C . LEU B 1 145 ? -3.631 4.719 -5.562 1 98.25 145 LEU B C 1
ATOM 2462 O O . LEU B 1 145 ? -2.896 4.609 -4.578 1 98.25 145 LEU B O 1
ATOM 2466 N N . ALA B 1 146 ? -3.223 5.227 -6.676 1 97.31 146 ALA B N 1
ATOM 2467 C CA . ALA B 1 146 ? -1.835 5.645 -6.863 1 97.31 146 ALA B CA 1
ATOM 2468 C C . ALA B 1 146 ? -1.468 6.777 -5.906 1 97.31 146 ALA B C 1
ATOM 2470 O O . ALA B 1 146 ? -0.396 6.758 -5.297 1 97.31 146 ALA B O 1
ATOM 2471 N N . VAL B 1 147 ? -2.328 7.746 -5.742 1 95.88 147 VAL B N 1
ATOM 2472 C CA . VAL B 1 147 ? -2.016 8.883 -4.883 1 95.88 147 VAL B CA 1
ATOM 2473 C C . VAL B 1 147 ? -1.984 8.43 -3.424 1 95.88 147 VAL B C 1
ATOM 2475 O O . VAL B 1 147 ? -1.153 8.898 -2.641 1 95.88 147 VAL B O 1
ATOM 2478 N N . CYS B 1 148 ? -2.85 7.492 -3.037 1 97.44 148 CYS B N 1
ATOM 2479 C CA . CYS B 1 148 ? -2.906 6.988 -1.67 1 97.44 148 CYS B CA 1
ATOM 2480 C C . CYS B 1 148 ? -1.651 6.195 -1.33 1 97.44 148 CYS B C 1
ATOM 2482 O O . CYS B 1 148 ? -1.206 6.191 -0.181 1 97.44 148 CYS B O 1
ATOM 2484 N N . MET B 1 149 ? -1.047 5.547 -2.355 1 98.44 149 MET B N 1
ATOM 2485 C CA . MET B 1 149 ? 0.031 4.602 -2.084 1 98.44 149 MET B CA 1
ATOM 2486 C C . MET B 1 149 ? 1.39 5.219 -2.389 1 98.44 149 MET B C 1
ATOM 2488 O O . MET B 1 149 ? 2.428 4.602 -2.15 1 98.44 149 MET B O 1
ATOM 2492 N N . LYS B 1 150 ? 1.38 6.457 -2.875 1 97.31 150 LYS B N 1
ATOM 2493 C CA . LYS B 1 150 ? 2.609 7.172 -3.207 1 97.31 150 LYS B CA 1
ATOM 2494 C C . LYS B 1 150 ? 3.299 7.691 -1.949 1 97.31 150 LYS B C 1
ATOM 2496 O O . LYS B 1 150 ? 2.969 8.766 -1.452 1 97.31 150 LYS B O 1
ATOM 2501 N N . THR B 1 151 ? 4.375 7.07 -1.519 1 98.12 151 THR B N 1
ATOM 2502 C CA . THR B 1 151 ? 5.023 7.406 -0.255 1 98.12 151 THR B CA 1
ATOM 2503 C C . THR B 1 151 ? 5.688 8.781 -0.339 1 98.12 151 THR B C 1
ATOM 2505 O O . THR B 1 151 ? 5.754 9.5 0.656 1 98.12 151 THR B O 1
ATOM 2508 N N . ALA B 1 152 ? 6.168 9.156 -1.512 1 96.75 152 ALA B N 1
ATOM 2509 C CA . ALA B 1 152 ? 6.723 10.5 -1.698 1 96.75 152 ALA B CA 1
ATOM 2510 C C . ALA B 1 152 ? 5.672 11.57 -1.418 1 96.75 152 ALA B C 1
ATOM 2512 O O . ALA B 1 152 ? 6.012 12.688 -1.025 1 96.75 152 ALA B O 1
ATOM 2513 N N . GLY B 1 153 ? 4.406 11.195 -1.654 1 95.56 153 GLY B N 1
ATOM 2514 C CA . GLY B 1 153 ? 3.332 12.109 -1.296 1 95.56 153 GLY B CA 1
ATOM 2515 C C . GLY B 1 153 ? 3.242 12.367 0.197 1 95.56 153 GLY B C 1
ATOM 2516 O O . GLY B 1 153 ? 2.996 13.492 0.623 1 95.56 153 GLY B O 1
ATOM 2517 N N . ILE B 1 154 ? 3.43 11.305 1.001 1 96.94 154 ILE B N 1
ATOM 2518 C CA . ILE B 1 154 ? 3.438 11.438 2.453 1 96.94 154 ILE B CA 1
ATOM 2519 C C . ILE B 1 154 ? 4.609 12.312 2.887 1 96.94 154 ILE B C 1
ATOM 2521 O O . ILE B 1 154 ? 4.457 13.195 3.736 1 96.94 154 ILE B O 1
ATOM 2525 N N . GLU B 1 155 ? 5.73 12.125 2.234 1 97 155 GLU B N 1
ATOM 2526 C CA . GLU B 1 155 ? 6.926 12.898 2.549 1 97 155 GLU B CA 1
ATOM 2527 C C . GLU B 1 155 ? 6.734 14.375 2.203 1 97 155 GLU B C 1
ATOM 2529 O O . GLU B 1 155 ? 7.137 15.258 2.967 1 97 155 GLU B O 1
ATOM 2534 N N . GLY B 1 156 ? 6.113 14.57 1.03 1 95.81 156 GLY B N 1
ATOM 2535 C CA . GLY B 1 156 ? 5.781 15.945 0.68 1 95.81 156 GLY B CA 1
ATOM 2536 C C . GLY B 1 156 ? 4.867 16.609 1.687 1 95.81 156 GLY B C 1
ATOM 2537 O O . GLY B 1 156 ? 5.043 17.797 2.008 1 95.81 156 GLY B O 1
ATOM 2538 N N . TYR B 1 157 ? 3.904 15.875 2.182 1 96.25 157 TYR B N 1
ATOM 2539 C CA . TYR B 1 157 ? 3.023 16.359 3.238 1 96.25 157 TYR B CA 1
ATOM 2540 C C . TYR B 1 157 ? 3.82 16.734 4.484 1 96.25 157 TYR B C 1
ATOM 2542 O O . TYR B 1 157 ? 3.621 17.797 5.062 1 96.25 157 TYR B O 1
ATOM 2550 N N . HIS B 1 158 ? 4.75 15.891 4.918 1 97.5 158 HIS B N 1
ATOM 2551 C CA . HIS B 1 158 ? 5.594 16.172 6.078 1 97.5 158 HIS B CA 1
ATOM 2552 C C . HIS B 1 158 ? 6.418 17.438 5.871 1 97.5 158 HIS B C 1
ATOM 2554 O O . HIS B 1 158 ? 6.527 18.266 6.777 1 97.5 158 HIS B O 1
ATOM 2560 N N . ASP B 1 159 ? 6.969 17.562 4.699 1 96.81 159 ASP B N 1
ATOM 2561 C CA . ASP B 1 159 ? 7.77 18.734 4.391 1 96.81 159 ASP B CA 1
ATOM 2562 C C . ASP B 1 159 ? 6.926 20.016 4.461 1 96.81 159 ASP B C 1
ATOM 2564 O O . ASP B 1 159 ? 7.395 21.047 4.938 1 96.81 159 ASP B O 1
ATOM 2568 N N . ALA B 1 160 ? 5.742 19.891 3.945 1 97.19 160 ALA B N 1
ATOM 2569 C CA . ALA B 1 160 ? 4.84 21.047 3.99 1 97.19 160 ALA B CA 1
ATOM 2570 C C . ALA B 1 160 ? 4.484 21.406 5.43 1 97.19 160 ALA B C 1
ATOM 2572 O O . ALA B 1 160 ? 4.355 22.578 5.77 1 97.19 160 ALA B O 1
ATOM 2573 N N . VAL B 1 161 ? 4.258 20.406 6.266 1 97.56 161 VAL B N 1
ATOM 2574 C CA . VAL B 1 161 ? 4.008 20.641 7.684 1 97.56 161 VAL B CA 1
ATOM 2575 C C . VAL B 1 161 ? 5.18 21.406 8.297 1 97.56 161 VAL B C 1
ATOM 2577 O O . VAL B 1 161 ? 4.98 22.406 8.992 1 97.56 161 VAL B O 1
ATOM 2580 N N . ALA B 1 162 ? 6.375 20.969 8.008 1 97.06 162 ALA B N 1
ATOM 2581 C CA . ALA B 1 162 ? 7.562 21.656 8.516 1 97.06 162 ALA B CA 1
ATOM 2582 C C . ALA B 1 162 ? 7.602 23.109 8.047 1 97.06 162 ALA B C 1
ATOM 2584 O O . ALA B 1 162 ? 7.926 24 8.828 1 97.06 162 ALA B O 1
ATOM 2585 N N . ARG B 1 163 ? 7.297 23.297 6.809 1 97.31 163 ARG B N 1
ATOM 2586 C CA . ARG B 1 163 ? 7.285 24.641 6.238 1 97.31 163 ARG B CA 1
ATOM 2587 C C . ARG B 1 163 ? 6.305 25.547 6.98 1 97.31 163 ARG B C 1
ATOM 2589 O O . ARG B 1 163 ? 6.645 26.672 7.332 1 97.31 163 ARG B O 1
ATOM 2596 N N . GLU B 1 164 ? 5.094 25.047 7.211 1 97.69 164 GLU B N 1
ATOM 2597 C CA . GLU B 1 164 ? 4.066 25.844 7.883 1 97.69 164 GLU B CA 1
ATOM 2598 C C . GLU B 1 164 ? 4.438 26.109 9.336 1 97.69 164 GLU B C 1
ATOM 2600 O O . GLU B 1 164 ? 4.176 27.188 9.867 1 97.69 164 GLU B O 1
ATOM 2605 N N . LEU B 1 165 ? 5.062 25.125 10.016 1 97.88 165 LEU B N 1
ATOM 2606 C CA . LEU B 1 165 ? 5.469 25.312 11.398 1 97.88 165 LEU B CA 1
ATOM 2607 C C . LEU B 1 165 ? 6.59 26.344 11.516 1 97.88 165 LEU B C 1
ATOM 2609 O O . LEU B 1 165 ? 6.668 27.078 12.5 1 97.88 165 LEU B O 1
ATOM 2613 N N . LYS B 1 166 ? 7.41 26.375 10.508 1 96.94 166 LYS B N 1
ATOM 2614 C CA . LYS B 1 166 ? 8.438 27.422 10.469 1 96.94 166 LYS B CA 1
ATOM 2615 C C . LYS B 1 166 ? 7.812 28.812 10.43 1 96.94 166 LYS B C 1
ATOM 2617 O O . LYS B 1 166 ? 8.297 29.734 11.086 1 96.94 166 LYS B O 1
ATOM 2622 N N . ARG B 1 167 ? 6.762 28.953 9.719 1 96.94 167 ARG B N 1
ATOM 2623 C CA . ARG B 1 167 ? 6.059 30.234 9.617 1 96.94 167 ARG B CA 1
ATOM 2624 C C . ARG B 1 167 ? 5.43 30.609 10.953 1 96.94 167 ARG B C 1
ATOM 2626 O O . ARG B 1 167 ? 5.402 31.797 11.32 1 96.94 167 ARG B O 1
ATOM 2633 N N . ILE B 1 168 ? 5.016 29.656 11.703 1 95.44 168 ILE B N 1
ATOM 2634 C CA . ILE B 1 168 ? 4.277 29.875 12.945 1 95.44 168 ILE B CA 1
ATOM 2635 C C . ILE B 1 168 ? 5.254 30.062 14.102 1 95.44 168 ILE B C 1
ATOM 2637 O O . ILE B 1 168 ? 5.039 30.922 14.969 1 95.44 168 ILE B O 1
ATOM 2641 N N . HIS B 1 169 ? 6.297 29.297 14.117 1 92.19 169 HIS B N 1
ATOM 2642 C CA . HIS B 1 169 ? 7.156 29.219 15.289 1 92.19 169 HIS B CA 1
ATOM 2643 C C . HIS B 1 169 ? 8.555 29.766 14.984 1 92.19 169 HIS B C 1
ATOM 2645 O O . HIS B 1 169 ? 9.391 29.875 15.883 1 92.19 169 HIS B O 1
ATOM 2651 N N . GLY B 1 170 ? 8.844 29.922 13.688 1 81.38 170 GLY B N 1
ATOM 2652 C CA . GLY B 1 170 ? 10.18 30.375 13.336 1 81.38 170 GLY B CA 1
ATOM 2653 C C . GLY B 1 170 ? 10.336 31.891 13.43 1 81.38 170 GLY B C 1
ATOM 2654 O O . GLY B 1 170 ? 9.352 32.625 13.555 1 81.38 170 GLY B O 1
#

Radius of gyration: 22.3 Å; Cα contacts (8 Å, |Δi|>4): 843; chains: 2; bounding box: 50×65×45 Å

Nearest PDB structures (foldseek):
  7wa9-assembly1_A  TM=8.150E-01  e=1.618E-06  Mycolicibacterium smegmatis MC2 155
  4dsc-assembly1_B  TM=6.940E-01  e=7.348E-07  Arabidopsis thaliana
  6j81-assembly1_A  TM=6.345E-01  e=7.531E-04  Homo sapiens
  2e3q-assembly1_A  TM=5.857E-01  e=7.118E-04  Homo sapiens
  5zyg-assembly1_A  TM=5.590E-01  e=4.286E-04  Homo sapiens

Sequence (340 aa):
MGICSASSQTLLPYTREQVYAFVTNPHNWPLTYKGSGGIQQKDLKLPLTLGSQWTEKVALENNTYYAKWTLITAIEPWKWSFLQENGIGATDGAITDGVDGTTVIEYVFQKAEMEIGGTKKEACIFKRTLSIDLPRNGTLPEDLLAVCMKTAGIEGYHDAVARELKRIHGMGICSASSQTLLPYTREQVYAFVTNPHNWPLTYKGSGGIQQKDLKLPLTLGSQWTEKVALENNTYYAKWTLITAIEPWKWSFLQENGIGATDGAITDGVDGTTVIEYVFQKAEMEIGGTKKEACIFKRTLSIDLPRNGTLPEDLLAVCMKTAGIEGYHDAVARELKRIHG

Organism: NCBI:txid702518

pLDDT: mean 95.34, std 5.08, range [71.75, 98.94]

Foldseek 3Di:
DDKDKAKDKDKFQDALQLLQVQVQPQQNQVLQDVQWPGWPDPPQDPDDDQQRWTKTWGDDDPAIFIFIWGWHDDDPSFKTKIKGAALVRPRDHVSPDGAGWMKMKMWGWDWDWDADPNDIGIIIIIMIMIMTGHPPPHDHDPVVVCCRHPNVNVVSSVVSSSVVSVVVPD/DDKDKAKDKDKFQDALQLLQVQVQPQQNQVLQDVQWPGWPDPPQDPPDDQQRWTKTWGDDDPAIFIFIWGWHDDDPSFKTKIKGAALVRPRDHVSPDGAGWMKMKMWGWDWDWDADPNDIGIIIIIMIMIMTGHPPPHDHDPVVVCCRHPNVNVVSSVVSSSVVSVVVPD

Solvent-accessible surface area (backbone atoms only — not comparable to full-atom values): 17350 Å² total; per-residue (Å²): 76,22,36,27,34,16,29,28,50,47,80,39,91,39,43,24,59,58,53,42,61,50,70,66,34,65,86,49,43,50,75,32,38,81,36,38,64,34,65,72,57,88,79,67,70,77,80,70,47,76,64,40,68,49,40,36,34,38,43,55,96,89,51,56,30,22,44,59,36,28,31,72,39,76,42,88,48,39,38,40,28,34,36,28,72,37,25,52,70,0,71,40,91,82,47,85,42,51,34,64,38,38,36,39,42,37,39,39,36,36,80,43,72,41,76,55,95,85,40,82,38,62,10,13,39,43,32,43,37,37,37,40,41,26,51,71,75,41,76,68,60,54,69,60,47,22,60,63,43,34,27,34,54,52,49,46,34,52,52,30,48,50,54,54,46,42,70,73,74,96,77,21,37,26,32,17,28,30,50,47,82,38,90,38,44,24,60,58,53,42,61,50,71,65,36,63,86,47,42,49,78,32,37,80,37,38,64,34,63,72,58,88,79,70,70,78,80,70,46,78,64,39,70,51,39,36,34,38,40,54,96,88,52,56,31,24,44,57,35,29,32,73,41,77,44,88,49,40,38,40,28,34,34,28,71,36,26,53,70,0,71,40,92,83,46,84,41,52,34,64,38,40,37,39,41,38,39,39,33,37,82,42,72,41,75,55,95,86,38,82,35,62,10,14,39,43,32,45,36,38,37,39,42,27,51,72,74,42,74,69,60,54,71,59,47,22,60,64,43,34,29,34,54,52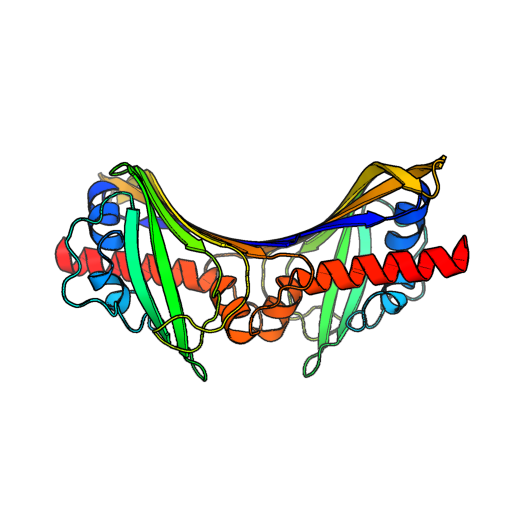,48,49,34,52,51,31,48,51,54,54,47,41,70,73,73,95

Secondary structure (DSSP, 8-state):
-EEEEEEEEEEESS-HHHHHHHHT-GGGGGGT-TTEEEES-TT--SS--TT-EEEEEEE-SS-EEEEEEEEEEEETTTEEEEEEES-BTBSSTT--SSBSSEEEEEEEEEEEEEEETTEEEEEEEEEEEEEEEE-TT----HHHHHHHH-HHHHHHHHHHHHHHHHHHH-/-EEEEEEEEEEESS-HHHHHHHHT-GGGGGGT-TTEEEES-TT--SS--TT-EEEEEEE-SS-EEEEEEEEEEEETTTEEEEEEES-BTBSSTT--SSBSSEEEEEEEEEEEEEEETTEEEEEEEEEEEEEEEE-TT----HHHHHHHH-HHHHHHHHHHHHHHHHHHH-